Protein AF-A0A356AZZ6-F1 (afdb_monomer)

Structure (mmCIF, N/CA/C/O backbone):
data_AF-A0A356AZZ6-F1
#
_entry.id   AF-A0A356AZZ6-F1
#
loop_
_atom_site.group_PDB
_atom_site.id
_atom_site.type_symbol
_atom_site.label_atom_id
_atom_site.label_alt_id
_atom_site.label_comp_id
_atom_site.label_asym_id
_atom_site.label_entity_id
_atom_site.label_seq_id
_atom_site.pdbx_PDB_ins_code
_atom_site.Cartn_x
_atom_site.Cartn_y
_atom_site.Cartn_z
_atom_site.occupancy
_atom_site.B_iso_or_equiv
_atom_site.auth_seq_id
_atom_site.auth_comp_id
_atom_site.auth_asym_id
_atom_site.auth_atom_id
_atom_site.pdbx_PDB_model_num
ATOM 1 N N . MET A 1 1 ? -16.245 4.190 15.518 1.00 88.50 1 MET A N 1
ATOM 2 C CA . MET A 1 1 ? -14.790 4.452 15.553 1.00 88.50 1 MET A CA 1
ATOM 3 C C . MET A 1 1 ? -14.564 5.953 15.551 1.00 88.50 1 MET A C 1
ATOM 5 O O . MET A 1 1 ? -15.268 6.644 14.824 1.00 88.50 1 MET A O 1
ATOM 9 N N . HIS A 1 2 ? -13.632 6.447 16.362 1.00 91.50 2 HIS A N 1
ATOM 10 C CA . HIS A 1 2 ? -13.330 7.871 16.490 1.00 91.50 2 HIS A CA 1
ATOM 11 C C . HIS A 1 2 ? -11.814 8.106 16.531 1.00 91.50 2 HIS A C 1
ATOM 13 O O . HIS A 1 2 ? -11.120 7.517 17.360 1.00 91.50 2 HIS A O 1
ATOM 19 N N . ILE A 1 3 ? -11.307 8.961 15.640 1.00 92.25 3 ILE A N 1
ATOM 20 C CA . ILE A 1 3 ? -9.901 9.386 15.611 1.00 92.25 3 ILE A CA 1
ATOM 21 C C . ILE A 1 3 ? -9.736 10.540 16.599 1.00 92.25 3 ILE A C 1
ATOM 23 O O . ILE A 1 3 ? -10.414 11.557 16.467 1.00 92.25 3 ILE A O 1
ATOM 27 N N . LYS A 1 4 ? -8.845 10.371 17.579 1.00 92.62 4 LYS A N 1
ATOM 28 C CA . LYS A 1 4 ? -8.556 11.375 18.612 1.00 92.62 4 LYS A CA 1
ATOM 29 C C . LYS A 1 4 ? -7.422 12.295 18.178 1.00 92.62 4 LYS A C 1
ATOM 31 O O . LYS A 1 4 ? -7.545 13.509 18.276 1.00 92.62 4 LYS A O 1
ATOM 36 N N . GLU A 1 5 ? -6.328 11.711 17.697 1.00 92.56 5 GLU A N 1
ATOM 37 C CA . GLU A 1 5 ? -5.107 12.443 17.364 1.00 92.56 5 GLU A CA 1
ATOM 38 C C . GLU A 1 5 ? -4.418 11.819 16.151 1.00 92.56 5 GLU A C 1
ATOM 40 O O . GLU A 1 5 ? -4.522 10.611 15.909 1.00 92.56 5 GLU A O 1
ATOM 45 N N . LEU A 1 6 ? -3.687 12.650 15.409 1.00 91.88 6 LEU A N 1
ATOM 46 C CA . LEU A 1 6 ? -2.873 12.241 14.274 1.00 91.88 6 LEU A CA 1
ATOM 47 C C . LEU A 1 6 ? -1.540 12.985 14.308 1.00 91.88 6 LEU A C 1
ATOM 49 O O . LEU A 1 6 ? -1.510 14.209 14.429 1.00 91.88 6 LEU A O 1
ATOM 53 N N . TYR A 1 7 ? -0.446 12.243 14.160 1.00 91.62 7 TYR A N 1
ATOM 54 C CA . TYR A 1 7 ? 0.909 12.784 14.201 1.00 91.62 7 TYR A CA 1
ATOM 55 C C . TYR A 1 7 ? 1.777 12.211 13.084 1.00 91.62 7 TYR A C 1
ATOM 57 O O . TYR A 1 7 ? 1.663 11.032 12.753 1.00 91.62 7 TYR A O 1
ATOM 65 N N . PHE A 1 8 ? 2.690 13.030 12.561 1.00 91.44 8 PHE A N 1
ATOM 66 C CA . PHE A 1 8 ? 3.725 12.619 11.612 1.00 91.44 8 PHE A CA 1
ATOM 67 C C . PHE A 1 8 ? 5.103 12.704 12.266 1.00 91.44 8 PHE A C 1
ATOM 69 O O . PHE A 1 8 ? 5.403 13.673 12.966 1.00 91.44 8 PHE A O 1
ATOM 76 N N . PHE A 1 9 ? 5.953 11.711 12.013 1.00 89.69 9 PHE A N 1
ATOM 77 C CA . PHE A 1 9 ? 7.301 11.647 12.566 1.00 89.69 9 PHE A CA 1
ATOM 78 C C . PHE A 1 9 ? 8.305 11.160 11.524 1.00 89.69 9 PHE A C 1
ATOM 80 O O . PHE A 1 9 ? 8.114 10.130 10.879 1.00 89.69 9 PHE A O 1
ATOM 87 N N . SER A 1 10 ? 9.438 11.854 11.430 1.00 88.06 10 SER A N 1
ATOM 88 C CA . SER A 1 10 ? 10.586 11.407 10.633 1.00 88.06 10 SER A CA 1
ATOM 89 C C . SER A 1 10 ? 11.417 10.328 11.333 1.00 88.06 10 SER A C 1
ATOM 91 O O . SER A 1 10 ? 12.145 9.599 10.669 1.00 88.06 10 SER A O 1
ATOM 93 N N . LYS A 1 11 ? 11.309 10.204 12.665 1.00 88.94 11 LYS A N 1
ATOM 94 C CA . LYS A 1 11 ? 11.919 9.133 13.467 1.00 88.94 11 LYS A CA 1
ATOM 95 C C . LYS A 1 11 ? 10.980 8.709 14.585 1.00 88.94 11 LYS A C 1
ATOM 97 O O . LYS A 1 11 ? 10.342 9.559 15.203 1.00 88.94 11 LYS A O 1
ATOM 102 N N . MET A 1 12 ? 10.957 7.419 14.904 1.00 88.12 12 MET A N 1
ATOM 103 C CA . MET A 1 12 ? 10.158 6.885 16.007 1.00 88.12 12 MET A CA 1
ATOM 104 C C . MET A 1 12 ? 11.037 6.076 16.955 1.00 88.12 12 MET A C 1
ATOM 106 O O . MET A 1 12 ? 11.611 5.067 16.564 1.00 88.12 12 MET A O 1
ATOM 110 N N . LYS A 1 13 ? 11.182 6.548 18.202 1.00 86.38 13 LYS A N 1
ATOM 111 C CA . LYS A 1 13 ? 12.039 5.927 19.237 1.00 86.38 13 LYS A CA 1
ATOM 112 C C . LYS A 1 13 ? 13.468 5.609 18.735 1.00 86.38 13 LYS A C 1
ATOM 114 O O . LYS A 1 13 ? 14.058 4.602 19.103 1.00 86.38 13 LYS A O 1
ATOM 119 N N . GLY A 1 14 ? 14.022 6.483 17.889 1.00 84.06 14 GLY A N 1
ATOM 120 C CA . GLY A 1 14 ? 15.361 6.332 17.300 1.00 84.06 14 GLY A CA 1
ATOM 121 C C . GLY A 1 14 ? 15.414 5.531 15.995 1.00 84.06 14 GLY A C 1
ATOM 122 O O . GLY A 1 14 ? 16.455 5.531 15.347 1.00 84.06 14 GLY A O 1
ATOM 123 N N . LEU A 1 15 ? 14.308 4.910 15.576 1.00 84.50 15 LEU A N 1
ATOM 124 C CA . LEU A 1 15 ? 14.211 4.199 14.303 1.00 84.50 15 LEU A CA 1
ATOM 125 C C . LEU A 1 15 ? 13.915 5.169 13.162 1.00 84.50 15 LEU A C 1
ATOM 127 O O . LEU A 1 15 ? 13.022 6.017 13.262 1.00 84.50 15 LEU A O 1
ATOM 131 N N . GLU A 1 16 ? 14.644 5.003 12.066 1.00 87.38 16 GLU A N 1
ATOM 132 C CA . GLU A 1 16 ? 14.363 5.669 10.798 1.00 87.38 16 GLU A CA 1
ATOM 133 C C . GLU A 1 16 ? 13.395 4.808 9.976 1.00 87.38 16 GLU A C 1
ATOM 135 O O . GLU A 1 16 ? 13.469 3.576 10.030 1.00 87.38 16 GLU A O 1
ATOM 140 N N . PRO A 1 17 ? 12.431 5.416 9.271 1.00 85.06 17 PRO A N 1
ATOM 141 C CA . PRO A 1 17 ? 11.569 4.685 8.356 1.00 85.06 17 PRO A CA 1
ATOM 142 C C . PRO A 1 17 ? 12.386 4.207 7.141 1.00 85.06 17 PRO A C 1
ATOM 144 O O . PRO A 1 17 ? 13.342 4.872 6.739 1.00 85.06 17 PRO A O 1
ATOM 147 N N . PRO A 1 18 ? 12.035 3.066 6.528 1.00 77.50 18 PRO A N 1
ATOM 148 C CA . PRO A 1 18 ? 12.730 2.588 5.341 1.00 77.50 18 PRO A CA 1
ATOM 149 C C . PRO A 1 18 ? 12.432 3.471 4.121 1.00 77.50 18 PRO A C 1
ATOM 151 O O . PRO A 1 18 ? 11.271 3.787 3.840 1.00 77.50 18 PRO A O 1
ATOM 154 N N . GLY A 1 19 ? 13.479 3.793 3.357 1.00 73.31 19 GLY A N 1
ATOM 155 C CA . GLY A 1 19 ? 13.380 4.581 2.128 1.00 73.31 19 GLY A CA 1
ATOM 156 C C . GLY A 1 19 ? 12.835 5.989 2.372 1.00 73.31 19 GLY A C 1
ATOM 157 O O . GLY A 1 19 ? 13.043 6.586 3.422 1.00 73.31 19 GLY A O 1
ATOM 158 N N . GLU A 1 20 ? 12.097 6.514 1.398 1.00 77.88 20 GLU A N 1
ATOM 159 C CA . GLU A 1 20 ? 11.547 7.874 1.439 1.00 77.88 20 GLU A CA 1
ATOM 160 C C . GLU A 1 20 ? 10.154 7.936 2.082 1.00 77.88 20 GLU A C 1
ATOM 162 O O . GLU A 1 20 ? 9.209 8.505 1.532 1.00 77.88 20 GLU A O 1
ATOM 167 N N . LYS A 1 21 ? 10.019 7.299 3.247 1.00 86.25 21 LYS A N 1
ATOM 168 C CA . LYS A 1 21 ? 8.773 7.235 4.020 1.00 86.25 21 LYS A CA 1
ATOM 169 C C . LYS A 1 21 ? 8.873 8.044 5.311 1.00 86.25 21 LYS A C 1
ATOM 171 O O . LYS A 1 21 ? 9.948 8.462 5.725 1.00 86.25 21 LYS A O 1
ATOM 176 N N . GLN A 1 22 ? 7.738 8.236 5.969 1.00 91.88 22 GLN A N 1
ATOM 177 C CA . GLN A 1 22 ? 7.641 8.760 7.329 1.00 91.88 22 GLN A CA 1
ATOM 178 C C . GLN A 1 22 ? 6.639 7.942 8.147 1.00 91.88 22 GLN A C 1
ATOM 180 O O . GLN A 1 22 ? 5.759 7.279 7.592 1.00 91.88 22 GLN A O 1
ATOM 185 N N . TYR A 1 23 ? 6.770 7.987 9.470 1.00 95.00 23 TYR A N 1
ATOM 186 C CA . TYR A 1 23 ? 5.790 7.388 10.368 1.00 95.00 23 TYR A CA 1
ATOM 187 C C . TYR A 1 23 ? 4.585 8.313 10.504 1.00 95.00 23 TYR A C 1
ATOM 189 O O . TYR A 1 23 ? 4.736 9.520 10.690 1.00 95.00 23 TYR A O 1
ATOM 197 N N . MET A 1 24 ? 3.392 7.735 10.480 1.00 95.00 24 MET A N 1
ATOM 198 C CA . MET A 1 24 ? 2.151 8.418 10.810 1.00 95.00 24 MET A CA 1
ATOM 199 C C . MET A 1 24 ? 1.439 7.640 11.914 1.00 95.00 24 MET A C 1
ATOM 201 O O . MET A 1 24 ? 1.056 6.493 11.700 1.00 95.00 24 MET A O 1
ATOM 205 N N . ALA A 1 25 ? 1.269 8.240 13.090 1.00 95.81 25 ALA A N 1
ATOM 206 C CA . ALA A 1 25 ? 0.540 7.626 14.194 1.00 95.81 25 ALA A CA 1
ATOM 207 C C . ALA A 1 25 ? -0.889 8.162 14.262 1.00 95.81 25 ALA A C 1
ATOM 209 O O . ALA A 1 25 ? -1.111 9.370 14.173 1.00 95.81 25 ALA A O 1
ATOM 210 N N . VAL A 1 26 ? -1.843 7.258 14.463 1.00 96.25 26 VAL A N 1
ATOM 211 C CA . VAL A 1 26 ? -3.267 7.556 14.617 1.00 96.25 26 VAL A CA 1
ATOM 212 C C . VAL A 1 26 ? -3.725 6.999 15.949 1.00 96.25 26 VAL A C 1
ATOM 214 O O . VAL A 1 26 ? -3.812 5.782 16.117 1.00 96.25 26 VAL A O 1
ATOM 217 N N . THR A 1 27 ? -4.029 7.881 16.895 1.00 96.50 27 THR A N 1
ATOM 218 C CA . THR A 1 27 ? -4.650 7.492 18.163 1.00 96.50 27 THR A CA 1
ATOM 219 C C . THR A 1 27 ? -6.157 7.495 17.986 1.00 96.50 27 THR A C 1
ATOM 221 O O . THR A 1 27 ? -6.741 8.478 17.522 1.00 96.50 27 THR A O 1
ATOM 224 N N . MET A 1 28 ? -6.807 6.404 18.371 1.00 95.75 28 MET A N 1
ATOM 225 C CA . MET A 1 28 ? -8.232 6.225 18.149 1.00 95.75 28 MET A CA 1
ATOM 226 C C . MET A 1 28 ? -8.926 5.423 19.234 1.00 95.75 28 MET A C 1
ATOM 228 O O . MET A 1 28 ? -8.300 4.746 20.046 1.00 95.75 28 MET A O 1
ATOM 232 N N . GLU A 1 29 ? -10.249 5.525 19.224 1.00 96.44 29 GLU A N 1
ATOM 233 C CA . GLU A 1 29 ? -11.165 4.756 20.048 1.00 96.44 29 GLU A CA 1
ATOM 234 C C . GLU A 1 29 ? -12.117 3.956 19.154 1.00 96.44 29 GLU A C 1
ATOM 236 O O . GLU A 1 29 ? -12.748 4.491 18.231 1.00 96.44 29 GLU A O 1
ATOM 241 N N . ILE A 1 30 ? -12.229 2.663 19.439 1.00 94.94 30 ILE A N 1
ATOM 242 C CA . ILE A 1 30 ? -13.152 1.753 18.771 1.00 94.94 30 ILE A CA 1
ATOM 243 C C . ILE A 1 30 ? -14.131 1.224 19.812 1.00 94.94 30 ILE A C 1
ATOM 245 O O . ILE A 1 30 ? -13.729 0.765 20.875 1.00 94.94 30 ILE A O 1
ATOM 249 N N . GLU A 1 31 ? -15.418 1.303 19.491 1.00 94.12 31 GLU A N 1
ATOM 250 C CA . GLU A 1 31 ? -16.514 0.835 20.333 1.00 94.12 31 GLU A CA 1
ATOM 251 C C . GLU A 1 31 ? -17.198 -0.348 19.655 1.00 94.12 31 GLU A C 1
ATOM 253 O O . GLU A 1 31 ? -17.527 -0.276 18.465 1.00 94.12 31 GLU A O 1
ATOM 258 N N . ASN A 1 32 ? -17.429 -1.422 20.407 1.00 92.31 32 ASN A N 1
ATOM 259 C CA . ASN A 1 32 ? -18.210 -2.552 19.928 1.00 92.31 32 ASN A CA 1
ATOM 260 C C . ASN A 1 32 ? -19.706 -2.255 20.081 1.00 92.31 32 ASN A C 1
ATOM 262 O O . ASN A 1 32 ? -20.294 -2.451 21.145 1.00 92.31 32 ASN A O 1
ATOM 266 N N . ILE A 1 33 ? -20.320 -1.830 18.977 1.00 88.81 33 ILE A N 1
ATOM 267 C CA . ILE A 1 33 ? -21.755 -1.529 18.882 1.00 88.81 33 ILE A CA 1
ATOM 268 C C . ILE A 1 33 ? -22.586 -2.703 18.330 1.00 88.81 33 ILE A C 1
ATOM 270 O O . ILE A 1 33 ? -23.724 -2.511 17.900 1.00 88.81 33 ILE A O 1
ATOM 274 N N . THR A 1 34 ? -22.032 -3.921 18.284 1.00 84.19 34 THR A N 1
ATOM 275 C CA . THR A 1 34 ? -22.730 -5.071 17.689 1.00 84.19 34 THR A CA 1
ATOM 276 C C . THR A 1 34 ? -23.967 -5.463 18.505 1.00 84.19 34 THR A C 1
ATOM 278 O O . THR A 1 34 ? -23.937 -5.596 19.730 1.00 84.19 34 THR A O 1
ATOM 281 N N . SER A 1 35 ? -25.084 -5.709 17.816 1.00 81.06 35 SER A N 1
ATOM 282 C CA . SER A 1 35 ? -26.374 -6.017 18.456 1.00 81.06 35 SER A CA 1
ATOM 283 C C . SER A 1 35 ? -26.379 -7.343 19.223 1.00 81.06 35 SER A C 1
ATOM 285 O O . SER A 1 35 ? -27.148 -7.513 20.168 1.00 81.06 35 SER A O 1
ATOM 287 N N . LYS A 1 36 ? -25.500 -8.277 18.842 1.00 80.88 36 LYS A N 1
ATOM 288 C CA . LYS A 1 36 ? -25.397 -9.615 19.438 1.00 80.88 36 LYS A CA 1
ATOM 289 C C . LYS A 1 36 ? -24.728 -9.626 20.818 1.00 80.88 36 LYS A C 1
ATOM 291 O O . LYS A 1 36 ? -24.717 -10.681 21.443 1.00 80.88 36 LYS A O 1
ATOM 296 N N . LYS A 1 37 ? -24.199 -8.489 21.301 1.00 83.69 37 LYS A N 1
ATOM 297 C CA . LYS A 1 37 ? -23.470 -8.378 22.583 1.00 83.69 37 LYS A CA 1
ATOM 298 C C . LYS A 1 37 ? -22.376 -9.445 22.739 1.00 83.69 37 LYS A C 1
ATOM 300 O O . LYS A 1 37 ? -22.173 -9.983 23.824 1.00 83.69 37 LYS A O 1
ATOM 305 N N . ILE A 1 38 ? -21.688 -9.755 21.646 1.00 89.44 38 ILE A N 1
ATOM 306 C CA . ILE A 1 38 ? -20.536 -10.660 21.633 1.00 89.44 38 ILE A CA 1
ATOM 307 C C . ILE A 1 38 ? -19.252 -9.845 21.477 1.00 89.44 38 ILE A C 1
ATOM 309 O O . ILE A 1 38 ? -19.303 -8.753 20.900 1.00 89.44 38 ILE A O 1
ATOM 313 N N . PRO A 1 39 ? -18.105 -10.343 21.970 1.00 91.56 39 PRO A N 1
ATOM 314 C CA . PRO A 1 39 ? -16.819 -9.746 21.649 1.00 91.56 39 PRO A CA 1
ATOM 315 C C . PRO A 1 39 ? -16.628 -9.676 20.134 1.00 91.56 39 PRO A C 1
ATOM 317 O O . PRO A 1 39 ? -16.999 -10.599 19.406 1.00 91.56 39 PRO A O 1
ATOM 320 N N . TYR A 1 40 ? -16.069 -8.567 19.674 1.00 92.62 40 TYR A N 1
ATOM 321 C CA . TYR A 1 40 ? -15.757 -8.348 18.274 1.00 92.62 40 TYR A CA 1
ATOM 322 C C . TYR A 1 40 ? -14.247 -8.453 18.092 1.00 92.62 40 TYR A C 1
ATOM 324 O O . TYR A 1 40 ? -13.492 -7.756 18.769 1.00 92.62 40 TYR A O 1
ATOM 332 N N . LEU A 1 41 ? -13.825 -9.358 17.214 1.00 92.19 41 LEU A N 1
ATOM 333 C CA . LEU A 1 41 ? -12.423 -9.618 16.922 1.00 92.19 41 LEU A CA 1
ATOM 334 C C . LEU A 1 41 ? -12.092 -9.043 15.550 1.00 92.19 41 LEU A C 1
ATOM 336 O O . LEU A 1 41 ? -12.705 -9.431 14.557 1.00 92.19 41 LEU A O 1
ATOM 340 N N . ILE A 1 42 ? -11.105 -8.155 15.504 1.00 93.25 42 ILE A N 1
ATOM 341 C CA . ILE A 1 42 ? -10.455 -7.740 14.264 1.00 93.25 42 ILE A CA 1
ATOM 342 C C . ILE A 1 42 ? -9.236 -8.650 14.098 1.00 93.25 42 ILE A C 1
ATOM 344 O O . ILE A 1 42 ? -8.317 -8.533 14.907 1.00 93.25 42 ILE A O 1
ATOM 348 N N . PRO A 1 43 ? -9.206 -9.550 13.099 1.00 89.12 43 PRO A N 1
ATOM 349 C CA . PRO A 1 43 ? -8.178 -10.590 13.005 1.00 89.12 43 PRO A CA 1
ATOM 350 C C . PRO A 1 43 ? -6.752 -10.068 12.841 1.00 89.12 43 PRO A C 1
ATOM 352 O O . PRO A 1 43 ? -5.806 -10.722 13.268 1.00 89.12 43 PRO A O 1
ATOM 355 N N . SER A 1 44 ? -6.575 -8.922 12.179 1.00 92.12 44 SER A N 1
ATOM 356 C CA . SER A 1 44 ? -5.239 -8.386 11.933 1.00 92.12 44 SER A CA 1
ATOM 357 C C . SER A 1 44 ? -5.238 -6.893 11.623 1.00 92.12 44 SER A C 1
ATOM 359 O O . SER A 1 44 ? -5.961 -6.421 10.746 1.00 92.12 44 SER A O 1
ATOM 361 N N . IL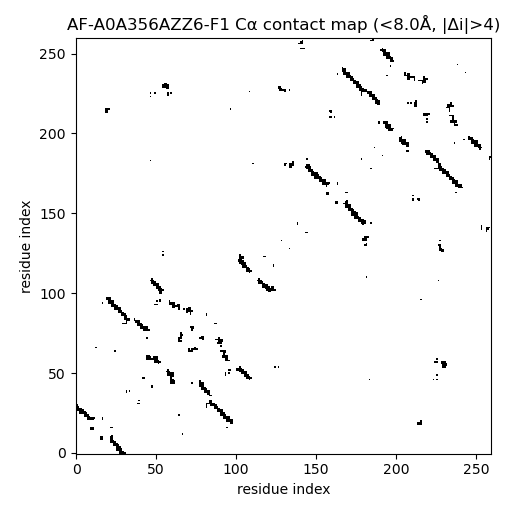E A 1 45 ? -4.365 -6.133 12.280 1.00 93.88 45 ILE A N 1
ATOM 362 C CA . ILE A 1 45 ? -4.239 -4.701 12.020 1.00 93.88 45 ILE A CA 1
ATOM 363 C C . ILE A 1 45 ? -3.746 -4.396 10.598 1.00 93.88 45 ILE A C 1
ATOM 365 O O . ILE A 1 45 ? -4.174 -3.410 10.002 1.00 93.88 45 ILE A O 1
ATOM 369 N N . HIS A 1 46 ? -2.902 -5.260 10.031 1.00 90.88 46 HIS A N 1
ATOM 370 C CA . HIS A 1 46 ? -2.279 -5.068 8.714 1.00 90.88 46 HIS A CA 1
ATOM 371 C C . HIS A 1 46 ? -3.274 -5.202 7.562 1.00 90.88 46 HIS A C 1
ATOM 373 O O . HIS A 1 46 ? -3.098 -4.601 6.507 1.00 90.88 46 HIS A O 1
ATOM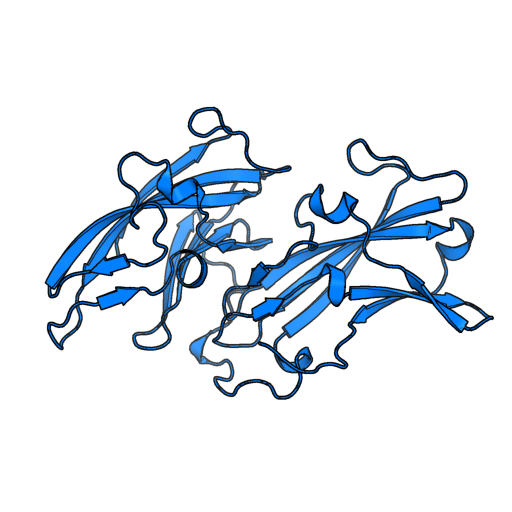 379 N N . ASN A 1 47 ? -4.317 -5.992 7.798 1.00 88.38 47 ASN A N 1
ATOM 380 C CA . ASN A 1 47 ? -5.283 -6.444 6.804 1.00 88.38 47 ASN A CA 1
ATOM 381 C C . ASN A 1 47 ? -6.603 -5.673 6.867 1.00 88.38 47 ASN A C 1
ATOM 383 O O . ASN A 1 47 ? -7.408 -5.726 5.941 1.00 88.38 47 ASN A O 1
ATOM 387 N N . HIS A 1 48 ? -6.838 -4.972 7.975 1.00 91.06 48 HIS A N 1
ATOM 388 C CA . HIS A 1 48 ? -8.105 -4.306 8.231 1.00 91.06 48 HIS A CA 1
ATOM 389 C C . HIS A 1 48 ? -7.980 -2.787 8.305 1.00 91.06 48 HIS A C 1
ATOM 391 O O . HIS A 1 48 ? -8.985 -2.123 8.084 1.00 91.06 48 HIS A O 1
ATOM 397 N N . PHE A 1 49 ? -6.795 -2.219 8.559 1.00 93.62 49 PHE A N 1
ATOM 398 C CA . PHE A 1 49 ? -6.616 -0.771 8.681 1.00 93.62 49 PHE A CA 1
ATOM 399 C C . PHE A 1 49 ? -5.644 -0.213 7.655 1.00 93.62 49 PHE A C 1
ATOM 401 O O . PHE A 1 49 ? -4.492 -0.642 7.579 1.00 93.62 49 PHE A O 1
ATOM 408 N N . TYR A 1 50 ? -6.093 0.813 6.934 1.00 92.94 50 TYR A N 1
ATOM 409 C CA . TYR A 1 50 ? -5.303 1.475 5.906 1.00 92.94 50 TYR A CA 1
ATOM 410 C C . TYR A 1 50 ? -5.416 2.988 5.981 1.00 92.94 50 TYR A C 1
ATOM 412 O O . TYR A 1 50 ? -6.463 3.553 6.294 1.00 92.94 50 TYR A O 1
ATOM 420 N N . MET A 1 51 ? -4.330 3.641 5.598 1.00 92.56 51 MET A N 1
ATOM 421 C CA . MET A 1 51 ? -4.269 5.065 5.335 1.00 92.56 51 MET A CA 1
ATOM 422 C C . MET A 1 51 ? -4.110 5.297 3.846 1.00 92.56 51 MET A C 1
ATOM 424 O O . MET A 1 51 ? -3.224 4.717 3.237 1.00 92.56 51 MET A O 1
ATOM 428 N N . THR A 1 52 ? -4.915 6.172 3.262 1.00 90.25 52 THR A N 1
ATOM 429 C CA . THR A 1 52 ? -4.681 6.671 1.905 1.00 90.25 52 THR A CA 1
ATOM 430 C C . THR A 1 52 ? -4.146 8.088 2.005 1.00 90.25 52 THR A C 1
ATOM 432 O O . THR A 1 52 ? -4.768 8.930 2.654 1.00 90.25 52 THR A O 1
ATOM 435 N N . ILE A 1 53 ? -2.997 8.352 1.379 1.00 89.12 53 ILE A N 1
ATOM 436 C CA . ILE A 1 53 ? -2.349 9.672 1.349 1.00 89.12 53 ILE A CA 1
ATOM 437 C C . ILE A 1 53 ? -2.285 10.153 -0.096 1.00 89.12 53 ILE A C 1
ATOM 439 O O . ILE A 1 53 ? -1.879 9.396 -0.973 1.00 89.12 53 ILE A O 1
ATOM 443 N N . ASN A 1 54 ? -2.712 11.396 -0.340 1.00 88.69 54 ASN A N 1
ATOM 444 C CA . ASN A 1 54 ? -2.613 12.091 -1.632 1.00 88.69 54 ASN A CA 1
ATOM 445 C C . ASN A 1 54 ? -3.172 11.320 -2.854 1.00 88.69 54 ASN A C 1
ATOM 447 O O . ASN A 1 54 ? -2.828 11.640 -3.986 1.00 88.69 54 ASN A O 1
ATOM 451 N N . ASN A 1 55 ? -4.040 10.320 -2.648 1.00 81.88 55 ASN A N 1
ATOM 452 C CA . ASN A 1 55 ? -4.498 9.367 -3.676 1.00 81.88 55 ASN A CA 1
ATOM 453 C C . ASN A 1 55 ? -3.373 8.573 -4.362 1.00 81.88 55 ASN A C 1
ATOM 455 O O . ASN A 1 55 ? -3.544 8.100 -5.483 1.00 81.88 55 ASN A O 1
ATOM 459 N N . GLU A 1 56 ? -2.229 8.415 -3.696 1.00 80.31 56 GLU A N 1
ATOM 460 C CA . GLU A 1 56 ? -1.064 7.718 -4.251 1.00 80.31 56 GLU A CA 1
ATOM 461 C C . GLU A 1 56 ? -1.003 6.238 -3.859 1.00 80.31 56 GLU A C 1
ATOM 463 O O . GLU A 1 56 ? -0.214 5.482 -4.421 1.00 80.31 56 GLU A O 1
ATOM 468 N N . GLY A 1 57 ? -1.838 5.800 -2.920 1.00 80.88 57 GLY A N 1
ATOM 469 C CA . GLY A 1 57 ? -1.944 4.400 -2.523 1.00 80.88 57 GLY A CA 1
ATOM 470 C C . GLY A 1 57 ? -2.508 4.215 -1.125 1.00 80.88 57 GLY A C 1
ATOM 471 O O . GLY A 1 57 ? -2.683 5.180 -0.376 1.00 80.88 57 GLY A O 1
ATOM 472 N N . SER A 1 58 ? -2.775 2.955 -0.785 1.00 86.62 58 SER A N 1
ATOM 473 C CA . SER A 1 58 ? -3.217 2.537 0.544 1.00 86.62 58 SER A CA 1
ATOM 474 C C . SER A 1 58 ? -2.058 1.926 1.335 1.00 86.62 58 SER A C 1
ATOM 476 O O . SER A 1 58 ? -1.433 0.954 0.921 1.00 86.62 58 SER A O 1
ATOM 478 N N . TYR A 1 59 ? -1.786 2.491 2.506 1.00 90.12 59 TYR A N 1
ATOM 479 C CA . TYR A 1 59 ? -0.721 2.092 3.419 1.00 90.12 59 TYR A CA 1
ATOM 480 C C . TYR A 1 59 ? -1.327 1.309 4.590 1.00 90.12 59 TYR A C 1
ATOM 482 O O . TYR A 1 59 ? -2.122 1.896 5.327 1.00 90.12 59 TYR A O 1
ATOM 490 N N . PRO A 1 60 ? -0.995 0.021 4.789 1.00 92.25 60 PRO A N 1
ATOM 491 C CA . PRO A 1 60 ? -1.501 -0.756 5.918 1.00 92.25 60 PRO A CA 1
ATOM 492 C C . PRO A 1 60 ? -0.900 -0.288 7.245 1.00 92.25 60 PRO A C 1
ATOM 494 O O . PRO A 1 60 ? 0.175 0.329 7.279 1.00 92.25 60 PRO A O 1
ATOM 497 N N . ALA A 1 61 ? -1.564 -0.619 8.354 1.00 94.69 61 ALA A N 1
AT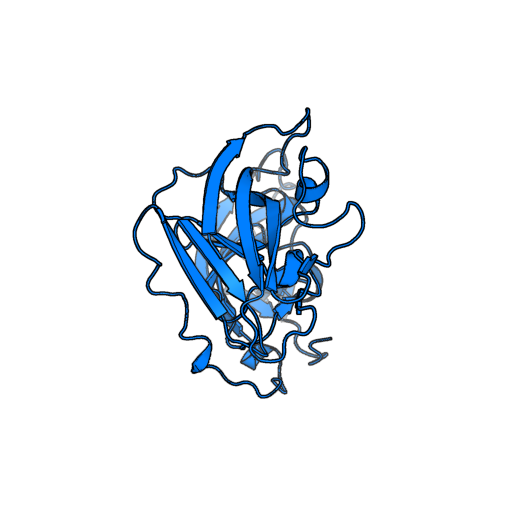OM 498 C CA . ALA A 1 61 ? -0.948 -0.497 9.671 1.00 94.69 61 ALA A CA 1
ATOM 499 C C . ALA A 1 61 ? 0.330 -1.352 9.731 1.00 94.69 61 ALA A C 1
ATOM 501 O O . ALA A 1 61 ? 0.383 -2.469 9.218 1.00 94.69 61 ALA A O 1
ATOM 502 N N . SER A 1 62 ? 1.374 -0.814 10.350 1.00 92.94 62 SER A N 1
ATOM 503 C CA . SER A 1 62 ? 2.707 -1.417 10.427 1.00 92.94 62 SER A CA 1
ATOM 504 C C . SER A 1 62 ? 3.000 -1.977 11.816 1.00 92.94 62 SER A C 1
ATOM 506 O O . SER A 1 62 ? 2.433 -1.510 12.807 1.00 92.94 62 SER A O 1
ATOM 508 N N . ASP A 1 63 ? 3.965 -2.892 11.905 1.00 92.62 63 ASP A N 1
ATOM 509 C CA . ASP A 1 63 ? 4.485 -3.448 13.170 1.00 92.62 63 ASP A CA 1
ATOM 510 C C . ASP A 1 63 ? 5.038 -2.370 14.108 1.00 92.62 63 ASP A C 1
ATOM 512 O O . ASP A 1 63 ? 5.071 -2.528 15.328 1.00 92.62 63 ASP A O 1
ATOM 516 N N . ALA A 1 64 ? 5.412 -1.219 13.543 1.00 93.44 64 ALA A N 1
ATOM 517 C CA . ALA A 1 64 ? 5.832 -0.042 14.286 1.00 93.44 64 ALA A CA 1
ATOM 518 C C . ALA A 1 64 ? 4.726 0.467 15.243 1.00 93.44 64 ALA A C 1
ATOM 520 O O . ALA A 1 64 ? 5.000 1.214 16.179 1.00 93.44 64 ALA A O 1
ATOM 521 N N . THR A 1 65 ? 3.482 0.011 15.069 1.00 95.56 65 THR A N 1
ATOM 522 C CA . THR A 1 65 ? 2.389 0.155 16.039 1.00 95.56 65 THR A CA 1
ATOM 523 C C . THR A 1 65 ? 2.807 -0.289 17.439 1.00 95.56 65 THR A C 1
ATOM 525 O O . THR A 1 65 ? 2.576 0.434 18.409 1.00 95.56 65 THR A O 1
ATOM 528 N N . TRP A 1 66 ? 3.470 -1.438 17.557 1.00 95.50 66 TRP A N 1
ATOM 529 C CA . TRP A 1 66 ? 3.754 -2.087 18.837 1.00 95.50 66 TRP A CA 1
ATOM 530 C C . TRP A 1 66 ? 4.818 -1.390 19.689 1.00 95.50 66 TRP A C 1
ATOM 532 O O . TRP A 1 66 ? 4.965 -1.730 20.859 1.00 95.50 66 TRP A O 1
ATOM 542 N N . ILE A 1 67 ? 5.540 -0.406 19.141 1.00 92.69 67 ILE A N 1
ATOM 543 C CA . ILE A 1 67 ? 6.517 0.385 19.910 1.00 92.69 67 ILE A CA 1
ATOM 544 C C . ILE A 1 67 ? 5.940 1.701 20.450 1.00 92.69 67 ILE A C 1
ATOM 546 O O . ILE A 1 67 ? 6.653 2.488 21.082 1.00 92.69 67 ILE A O 1
ATOM 550 N N . THR A 1 68 ? 4.659 1.967 20.188 1.00 93.62 68 THR A N 1
ATOM 551 C CA . THR A 1 68 ? 3.940 3.086 20.804 1.00 93.62 68 THR A CA 1
ATOM 552 C C . THR A 1 68 ? 3.670 2.807 22.283 1.00 93.62 68 THR A C 1
ATOM 554 O O . THR A 1 68 ? 3.738 1.672 22.744 1.00 93.62 68 THR A O 1
ATOM 557 N N . GLU A 1 69 ? 3.375 3.847 23.062 1.00 92.00 69 GLU A N 1
ATOM 558 C CA . GLU A 1 69 ? 3.128 3.687 24.505 1.00 92.00 69 GLU A CA 1
ATOM 559 C C . GLU A 1 69 ? 1.820 2.945 24.806 1.00 92.00 69 GLU A C 1
ATOM 561 O O . GLU A 1 69 ? 1.700 2.291 25.840 1.00 92.00 69 GLU A O 1
ATOM 566 N N . LYS A 1 70 ? 0.836 3.058 23.907 1.00 95.50 70 LYS A N 1
ATOM 567 C CA . LYS A 1 70 ? -0.481 2.421 24.007 1.00 95.50 70 LYS A CA 1
ATOM 568 C C . LYS A 1 70 ? -0.881 1.869 22.637 1.00 95.50 70 LYS A C 1
ATOM 570 O O . LYS A 1 70 ? -1.732 2.470 21.976 1.00 95.50 70 LYS A O 1
ATOM 575 N N . PRO A 1 71 ? -0.250 0.780 22.173 1.00 96.56 71 PRO A N 1
ATOM 576 C CA . PRO A 1 71 ? -0.591 0.200 20.885 1.00 96.56 71 PRO A CA 1
ATOM 577 C C . PRO A 1 71 ? -2.032 -0.313 20.920 1.00 96.56 71 PRO A C 1
ATOM 579 O O . PRO A 1 71 ? -2.512 -0.776 21.955 1.00 96.56 71 PRO A O 1
ATOM 582 N N . LEU A 1 72 ? -2.742 -0.189 19.800 1.00 96.69 72 LEU A N 1
ATOM 583 C CA . LEU A 1 72 ? -4.133 -0.639 19.715 1.00 96.69 72 LEU A CA 1
ATOM 584 C C . LEU A 1 72 ? -4.253 -2.174 19.737 1.00 96.69 72 LEU A C 1
ATOM 586 O O . LEU A 1 72 ? -5.241 -2.704 20.236 1.00 96.69 72 LEU A O 1
ATOM 590 N N . SER A 1 73 ? -3.235 -2.866 19.224 1.00 95.81 73 SER A N 1
ATOM 591 C CA . SER A 1 73 ? -3.044 -4.315 19.310 1.00 95.81 73 SER A CA 1
ATOM 592 C C . SER A 1 73 ? -1.884 -4.648 20.251 1.00 95.81 73 SER A C 1
ATOM 594 O O . SER A 1 73 ? -0.944 -3.863 20.410 1.00 95.81 73 SER A O 1
ATOM 596 N N . VAL A 1 74 ? -1.923 -5.823 20.875 1.00 92.56 74 VAL A N 1
ATOM 597 C CA . VAL A 1 74 ? -0.855 -6.275 21.781 1.00 92.56 74 VAL A CA 1
ATOM 598 C C . VAL A 1 74 ? 0.438 -6.522 20.985 1.00 92.56 74 VAL A C 1
ATOM 600 O O . VAL A 1 74 ? 0.363 -7.054 19.882 1.00 92.56 74 VAL A O 1
ATOM 603 N N . PRO A 1 75 ? 1.632 -6.159 21.493 1.00 93.50 75 PRO A N 1
ATOM 604 C CA . PRO A 1 75 ? 2.894 -6.468 20.82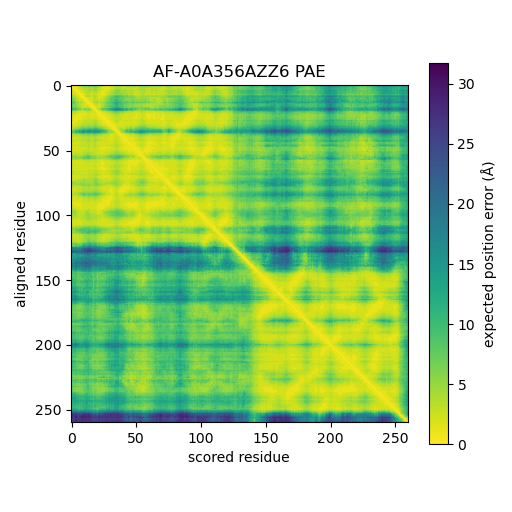3 1.00 93.50 75 PRO A CA 1
ATOM 605 C C . PRO A 1 75 ? 3.052 -7.948 20.461 1.00 93.50 75 PRO A C 1
ATOM 607 O O . PRO A 1 75 ? 2.945 -8.809 21.329 1.00 93.50 75 PRO A O 1
ATOM 610 N N . GLY A 1 76 ? 3.336 -8.222 19.185 1.00 89.56 76 GLY A N 1
ATOM 611 C CA . GLY A 1 76 ? 3.454 -9.577 18.638 1.00 89.56 76 GLY A CA 1
ATOM 612 C C . GLY A 1 76 ? 2.132 -10.191 18.170 1.00 89.56 76 GLY A C 1
ATOM 613 O O . GLY A 1 76 ? 2.162 -11.152 17.410 1.00 89.56 76 GLY A O 1
ATOM 614 N N . GLU A 1 77 ? 0.995 -9.606 18.546 1.00 92.00 77 GLU A N 1
ATOM 615 C CA . GLU A 1 77 ? -0.335 -10.046 18.133 1.00 92.00 77 GLU A CA 1
ATOM 616 C C . GLU A 1 77 ? -0.951 -9.002 17.202 1.00 92.00 77 GLU A C 1
ATOM 618 O O . GLU A 1 77 ? -1.039 -7.811 17.523 1.00 92.00 77 GLU A O 1
ATOM 623 N N . SER A 1 78 ? -1.367 -9.431 16.012 1.00 91.25 78 SER A N 1
ATOM 624 C CA . SER A 1 78 ? -1.972 -8.505 15.048 1.00 91.25 78 SER A CA 1
ATOM 625 C C . SER A 1 78 ? -3.466 -8.285 15.300 1.00 91.25 78 SER A C 1
ATOM 627 O O . SER A 1 78 ? -4.043 -7.360 14.736 1.00 91.25 78 SER A O 1
ATOM 629 N N . GLU A 1 79 ? -4.096 -9.093 16.150 1.00 94.81 79 GLU A N 1
ATOM 630 C CA . GLU A 1 79 ? -5.527 -9.006 16.423 1.00 94.81 79 GLU A CA 1
ATOM 631 C C . GLU A 1 79 ? -5.896 -7.901 17.425 1.00 94.81 79 GLU A C 1
ATOM 633 O O . GLU A 1 79 ? -5.108 -7.496 18.285 1.00 94.81 79 GLU A O 1
ATOM 638 N N . ILE A 1 80 ? -7.135 -7.413 17.326 1.00 95.31 80 ILE A N 1
ATOM 639 C CA . ILE A 1 80 ? -7.744 -6.520 18.316 1.00 95.31 80 ILE A CA 1
ATOM 640 C C . ILE A 1 80 ? -9.046 -7.150 18.788 1.00 95.31 80 ILE A C 1
ATOM 642 O O . ILE A 1 80 ? -9.996 -7.296 18.017 1.00 95.31 80 ILE A O 1
ATOM 646 N N . LEU A 1 81 ? -9.107 -7.461 20.079 1.00 94.50 81 LEU A N 1
ATOM 647 C CA . LEU A 1 81 ? -10.331 -7.885 20.741 1.00 94.50 81 LEU A CA 1
ATOM 648 C C . LEU A 1 81 ? -11.036 -6.675 21.357 1.00 94.50 81 LEU A C 1
ATOM 650 O O . LEU A 1 81 ? -10.481 -5.994 22.216 1.00 94.50 81 LEU A O 1
ATOM 654 N N . ILE A 1 82 ? -12.283 -6.441 20.956 1.00 95.00 82 ILE A N 1
ATOM 655 C CA . ILE A 1 82 ? -13.145 -5.404 21.523 1.00 95.00 82 ILE A CA 1
ATOM 656 C C . ILE A 1 82 ? -14.276 -6.095 22.293 1.00 95.00 82 ILE A C 1
ATOM 658 O O . ILE A 1 82 ? -15.183 -6.668 21.669 1.00 95.00 82 ILE A O 1
ATOM 662 N N . PRO A 1 83 ? -14.249 -6.078 23.639 1.00 94.75 83 PRO A N 1
ATOM 663 C CA . PRO A 1 83 ? -15.285 -6.719 24.440 1.00 94.75 83 PRO A CA 1
ATOM 664 C C . PRO A 1 83 ? -16.686 -6.170 24.134 1.00 94.75 83 PRO A C 1
ATOM 666 O O . PRO A 1 83 ? -16.855 -5.080 23.585 1.00 94.75 83 PRO A O 1
ATOM 669 N N . ALA A 1 84 ? -17.714 -6.956 24.449 1.00 93.94 84 ALA A N 1
ATOM 670 C CA . ALA A 1 84 ? -19.098 -6.620 24.126 1.00 93.94 84 ALA A CA 1
ATOM 671 C C . ALA A 1 84 ? -19.551 -5.317 24.806 1.00 93.94 84 ALA A C 1
ATOM 673 O O . ALA A 1 84 ? -19.580 -5.239 26.031 1.00 93.94 84 ALA A O 1
ATOM 674 N N . GLY A 1 85 ? -19.953 -4.317 24.014 1.00 90.06 85 GLY A N 1
ATOM 675 C CA . GLY A 1 85 ? -20.392 -3.015 24.527 1.00 90.06 85 GLY A CA 1
ATOM 676 C C . GLY A 1 85 ? -19.276 -2.164 25.142 1.00 90.06 85 GLY A C 1
ATOM 677 O O . GLY A 1 85 ? -19.570 -1.133 25.743 1.00 90.06 85 GLY A O 1
ATOM 678 N N . GLU A 1 86 ? -18.016 -2.582 25.012 1.00 94.38 86 GLU A N 1
ATOM 679 C CA . GLU A 1 86 ? -16.869 -1.843 25.526 1.00 94.38 86 GLU A CA 1
ATOM 680 C C . GLU A 1 86 ? -16.142 -1.060 24.430 1.00 94.38 86 GLU A C 1
ATOM 682 O O . GLU A 1 86 ? -16.403 -1.182 23.225 1.00 94.38 86 GLU A O 1
ATOM 687 N N . LYS A 1 87 ? -15.209 -0.229 24.895 1.00 95.31 87 LYS A N 1
ATOM 688 C CA . LYS A 1 87 ? -14.355 0.626 24.085 1.00 95.31 87 LYS A CA 1
ATOM 689 C C . LYS A 1 87 ? -12.901 0.247 24.290 1.00 95.31 87 LYS A C 1
ATOM 691 O O . LYS A 1 87 ? -12.446 0.122 25.423 1.00 95.31 87 LYS A O 1
ATOM 696 N N . VAL A 1 88 ? -12.157 0.173 23.197 1.00 96.25 88 VAL A N 1
ATOM 697 C CA . VAL A 1 88 ? -10.698 0.057 23.211 1.00 96.25 88 VAL A CA 1
ATOM 698 C C . VAL A 1 88 ? -10.115 1.349 22.653 1.00 96.25 88 VAL A C 1
ATOM 700 O O . VAL A 1 88 ? -10.599 1.879 21.655 1.00 96.25 88 VAL A O 1
ATOM 703 N N . THR A 1 89 ? -9.094 1.887 23.318 1.00 97.25 89 THR A N 1
ATOM 704 C CA . THR A 1 89 ? -8.338 3.057 22.854 1.00 97.25 89 THR A CA 1
ATOM 705 C C . THR A 1 89 ? -6.878 2.676 22.695 1.00 97.25 89 THR A C 1
ATOM 707 O O . THR A 1 89 ? -6.305 2.049 23.583 1.00 97.25 89 THR A O 1
ATOM 710 N N . GLY A 1 90 ? -6.267 3.123 21.607 1.00 97.00 90 GLY A N 1
ATOM 711 C CA . GLY A 1 90 ? -4.854 2.905 21.343 1.00 97.00 90 GLY A CA 1
ATOM 712 C C . GLY A 1 90 ? -4.411 3.575 20.053 1.00 97.00 90 GLY A C 1
ATOM 713 O O . GLY A 1 90 ? -5.181 4.285 19.402 1.00 97.00 90 GLY A O 1
ATOM 714 N N . THR A 1 91 ? -3.156 3.351 19.702 1.00 97.44 91 THR A N 1
ATOM 715 C CA . THR A 1 91 ? -2.501 3.958 18.549 1.00 97.44 91 THR A CA 1
ATOM 716 C C . THR A 1 91 ? -2.182 2.896 17.503 1.00 97.44 91 THR A C 1
ATOM 718 O O . THR A 1 91 ? -1.721 1.812 17.850 1.00 97.44 91 THR A O 1
ATOM 721 N N . LEU A 1 92 ? -2.411 3.219 16.230 1.00 97.50 92 LEU A N 1
ATOM 722 C CA . LEU A 1 92 ? -1.887 2.498 15.066 1.00 97.50 92 LEU A CA 1
ATOM 723 C C . LEU A 1 92 ? -0.820 3.357 14.385 1.00 97.50 92 LEU A C 1
ATOM 725 O O . LEU A 1 92 ? -0.960 4.580 14.337 1.00 97.50 92 LEU A O 1
ATOM 729 N N . VAL A 1 93 ? 0.226 2.738 13.838 1.00 96.81 93 VAL A N 1
ATOM 730 C CA . VAL A 1 93 ? 1.276 3.442 13.086 1.00 96.81 93 VAL A CA 1
ATOM 731 C C . VAL A 1 93 ? 1.337 2.948 11.649 1.00 96.81 93 VAL A C 1
ATOM 733 O O . VAL A 1 93 ? 1.385 1.747 11.400 1.00 96.81 93 VAL A O 1
ATOM 736 N N . PHE A 1 94 ? 1.420 3.882 10.709 1.00 94.62 94 PHE A N 1
ATOM 737 C CA . PHE A 1 94 ? 1.511 3.653 9.271 1.00 94.62 94 PHE A CA 1
ATOM 738 C C . PHE A 1 94 ? 2.843 4.186 8.731 1.00 94.62 94 PHE A C 1
ATOM 740 O O . PHE A 1 94 ? 3.360 5.192 9.220 1.00 94.62 94 PHE A O 1
ATOM 747 N N . LEU A 1 95 ? 3.385 3.533 7.702 1.00 91.75 95 LEU A N 1
ATOM 748 C CA . LEU A 1 95 ? 4.564 3.993 6.960 1.00 91.75 95 LEU A CA 1
ATOM 749 C C . LEU A 1 95 ? 4.115 4.624 5.640 1.00 91.75 95 LEU A C 1
ATOM 751 O O . LEU A 1 95 ? 3.882 3.910 4.664 1.00 91.75 95 LEU A O 1
ATOM 755 N N . VAL A 1 96 ? 3.995 5.948 5.615 1.00 90.75 96 VAL A N 1
ATOM 756 C CA . VAL A 1 96 ? 3.396 6.713 4.506 1.00 90.75 96 VAL A CA 1
ATOM 757 C C . VAL A 1 96 ? 4.437 7.525 3.728 1.00 90.75 96 VAL A C 1
ATOM 759 O O . VAL A 1 96 ? 5.577 7.649 4.176 1.00 90.75 96 VAL A O 1
ATOM 762 N N . SER A 1 97 ? 4.065 8.084 2.569 1.00 86.81 97 SER A N 1
ATOM 763 C CA . SER A 1 97 ? 4.950 8.990 1.817 1.00 86.81 97 SER A CA 1
ATOM 764 C C . SER A 1 97 ? 5.348 10.221 2.647 1.00 86.81 97 SER A C 1
ATOM 766 O O . SER A 1 97 ? 4.557 10.736 3.445 1.00 86.81 97 SER A O 1
ATOM 768 N N . LYS A 1 98 ? 6.581 10.702 2.448 1.00 87.62 98 LYS A N 1
ATOM 769 C CA . LYS A 1 98 ? 7.078 11.972 3.003 1.00 87.62 98 LYS A CA 1
ATOM 770 C C . LYS A 1 98 ? 6.599 13.211 2.233 1.00 87.62 98 LYS A C 1
ATOM 772 O O . LYS A 1 98 ? 6.906 14.331 2.641 1.00 87.62 98 LYS A O 1
ATOM 777 N N . ASP A 1 99 ? 5.910 13.013 1.111 1.00 86.81 99 ASP A N 1
ATOM 778 C CA . ASP A 1 99 ? 5.442 14.106 0.264 1.00 86.81 99 ASP A CA 1
ATOM 779 C C . ASP A 1 99 ? 4.468 15.026 1.020 1.00 86.81 99 ASP A C 1
ATOM 781 O O . ASP A 1 99 ? 3.754 14.568 1.922 1.00 86.81 99 ASP A O 1
ATOM 785 N N . PRO A 1 100 ? 4.417 16.330 0.681 1.00 88.06 100 PRO A N 1
ATOM 786 C CA . PRO A 1 100 ? 3.514 17.270 1.330 1.00 88.06 100 PRO A CA 1
ATOM 787 C C . PRO A 1 100 ? 2.069 16.767 1.340 1.00 88.06 100 PRO A C 1
ATOM 789 O O . PRO A 1 100 ? 1.513 16.384 0.307 1.00 88.06 100 PRO A O 1
ATOM 792 N N . LEU A 1 101 ? 1.454 16.777 2.522 1.00 88.88 101 LEU A N 1
ATOM 793 C CA . LEU A 1 101 ? 0.104 16.266 2.698 1.00 88.88 101 LEU A CA 1
ATOM 794 C C . LEU A 1 101 ? -0.927 17.226 2.094 1.00 88.88 101 LEU A C 1
ATOM 796 O O . LEU A 1 101 ? -1.081 18.356 2.552 1.00 88.88 101 LEU A O 1
ATOM 800 N N . THR A 1 102 ? -1.680 16.741 1.114 1.00 89.31 102 THR A N 1
ATOM 801 C CA . THR A 1 102 ? -2.837 17.436 0.525 1.00 89.31 102 THR A CA 1
ATOM 802 C C . THR A 1 102 ? -4.151 16.734 0.856 1.00 89.31 102 THR A C 1
ATOM 804 O O . THR A 1 102 ? -5.187 17.388 0.982 1.00 89.31 102 THR A O 1
ATOM 807 N N . GLN A 1 103 ? -4.106 15.412 1.048 1.00 90.25 103 GLN A N 1
ATOM 808 C CA . GLN A 1 103 ? -5.266 14.586 1.345 1.00 90.25 103 GLN A CA 1
ATOM 809 C C . GLN A 1 103 ? -4.879 13.386 2.218 1.00 90.25 103 GLN A C 1
ATOM 811 O O . GLN A 1 103 ? -3.871 12.732 1.952 1.00 90.25 103 GLN A O 1
ATOM 816 N N . ALA A 1 104 ? -5.706 13.059 3.210 1.00 90.50 104 ALA A N 1
ATOM 817 C CA . ALA A 1 104 ? -5.604 11.833 3.998 1.00 90.50 104 ALA A CA 1
ATOM 818 C C . ALA A 1 104 ? -6.988 11.257 4.293 1.00 90.50 104 ALA A C 1
ATOM 820 O O . ALA A 1 104 ? -7.887 11.984 4.725 1.00 90.50 104 ALA A O 1
ATOM 821 N N . SER A 1 105 ? -7.135 9.944 4.152 1.00 91.69 105 SER A N 1
ATOM 822 C CA . SER A 1 105 ? -8.316 9.213 4.608 1.00 91.69 105 SER A CA 1
ATOM 823 C C . SER A 1 105 ? -7.936 7.911 5.295 1.00 91.69 105 SER A C 1
ATOM 825 O O . SER A 1 105 ? -6.981 7.238 4.912 1.00 91.69 105 SER A O 1
ATOM 827 N N . PHE A 1 106 ? -8.697 7.577 6.328 1.00 92.69 106 PHE A N 1
ATOM 828 C CA . PHE A 1 106 ? -8.575 6.339 7.073 1.00 92.69 106 PHE A CA 1
ATOM 829 C C . PHE A 1 106 ? -9.623 5.345 6.590 1.00 92.69 106 PHE A C 1
ATOM 831 O O . PHE A 1 106 ? -10.792 5.698 6.417 1.00 92.69 106 PHE A O 1
ATOM 838 N N . HIS A 1 107 ? -9.210 4.097 6.422 1.00 91.06 107 HIS A N 1
ATOM 839 C CA . HIS A 1 107 ? -10.054 3.013 5.955 1.00 91.06 107 HIS A CA 1
ATOM 840 C C . HIS A 1 107 ? -9.991 1.853 6.937 1.00 91.06 107 HIS A C 1
ATOM 842 O O . HIS A 1 107 ? -8.907 1.416 7.326 1.00 91.06 107 HIS A O 1
ATOM 848 N N . PHE A 1 108 ? -11.163 1.346 7.301 1.00 91.00 108 PHE A N 1
ATOM 849 C CA . PHE A 1 108 ? -11.312 0.072 7.980 1.00 91.00 108 PHE A CA 1
ATOM 850 C C . PHE A 1 108 ? -12.136 -0.862 7.103 1.00 91.00 108 PHE A C 1
ATOM 852 O O . PHE A 1 108 ? -13.252 -0.510 6.719 1.00 91.00 108 PHE A O 1
ATOM 859 N N . TYR A 1 109 ? -11.607 -2.039 6.790 1.00 86.25 109 TYR A N 1
ATOM 860 C CA . TYR A 1 109 ? -12.315 -3.020 5.979 1.00 86.25 109 TYR A CA 1
ATOM 861 C C . TYR A 1 109 ? -12.811 -4.174 6.846 1.00 86.25 109 TYR A C 1
ATOM 863 O O . TYR A 1 109 ? -12.011 -4.812 7.510 1.00 86.25 109 TYR A O 1
ATOM 871 N N . ASP A 1 110 ? -14.106 -4.485 6.807 1.00 81.88 110 ASP A N 1
ATOM 872 C CA . ASP A 1 110 ? -14.662 -5.709 7.384 1.00 81.88 110 ASP A CA 1
ATOM 873 C C . ASP A 1 110 ? -15.694 -6.315 6.426 1.00 81.88 110 ASP A C 1
ATOM 875 O O . ASP A 1 110 ? -16.592 -5.626 5.945 1.00 81.88 110 ASP A O 1
ATOM 879 N N . LEU A 1 111 ? -15.550 -7.611 6.152 1.00 70.81 111 LEU A N 1
ATOM 880 C CA . LEU A 1 111 ? -16.439 -8.374 5.278 1.00 70.81 111 LEU A CA 1
ATOM 881 C C . LEU A 1 111 ? -17.793 -8.689 5.935 1.00 70.81 111 LEU A C 1
ATOM 883 O O . LEU A 1 111 ? -18.756 -8.986 5.234 1.00 70.81 111 LEU A O 1
ATOM 887 N N . VAL A 1 112 ? -17.880 -8.657 7.269 1.00 76.31 112 VAL A N 1
ATOM 888 C CA . VAL A 1 112 ? -19.079 -9.057 8.022 1.00 76.31 112 VAL A CA 1
ATOM 889 C C . VAL A 1 112 ? -19.995 -7.869 8.301 1.00 76.31 112 VAL A C 1
ATOM 891 O O . VAL A 1 112 ? -21.203 -7.970 8.089 1.00 76.31 112 VAL A O 1
ATOM 894 N N . TYR A 1 113 ? -19.444 -6.755 8.790 1.00 77.50 113 TYR A N 1
ATOM 895 C CA . TYR A 1 113 ? -20.230 -5.584 9.206 1.00 77.50 113 TYR A CA 1
ATOM 896 C C . TYR A 1 113 ? -20.018 -4.345 8.324 1.00 77.50 113 TYR A C 1
ATOM 898 O O . TYR A 1 113 ? -20.576 -3.285 8.613 1.00 77.50 113 TYR A O 1
ATOM 906 N N . GLY A 1 114 ? -19.278 -4.492 7.223 1.00 75.00 114 GLY A N 1
ATOM 907 C CA . GLY A 1 114 ? -19.047 -3.447 6.233 1.00 75.00 114 GLY A CA 1
ATOM 908 C C . GLY A 1 114 ? -17.819 -2.585 6.517 1.00 75.00 114 GLY A C 1
ATOM 909 O O . GLY A 1 114 ? -17.165 -2.672 7.555 1.00 75.00 114 GLY A O 1
ATOM 910 N N . HIS A 1 115 ? -17.496 -1.732 5.551 1.00 82.62 115 HIS A N 1
ATOM 911 C CA . HIS A 1 115 ? -16.278 -0.930 5.563 1.00 82.62 115 HIS A CA 1
ATOM 912 C C . HIS A 1 115 ? -16.543 0.484 6.091 1.00 82.62 115 HIS A C 1
ATOM 914 O O . HIS A 1 115 ? -17.585 1.085 5.824 1.00 82.62 115 HIS A O 1
ATOM 920 N N . ILE A 1 116 ? -15.571 1.048 6.804 1.00 87.38 116 ILE A N 1
ATOM 921 C CA . ILE A 1 116 ? -15.580 2.441 7.251 1.00 87.38 116 ILE A CA 1
ATOM 922 C C . ILE A 1 116 ? -14.558 3.217 6.423 1.00 87.38 116 ILE A C 1
ATOM 924 O O . ILE A 1 116 ? -13.416 2.788 6.268 1.00 87.38 116 ILE A O 1
ATOM 928 N N . GLN A 1 117 ? -14.956 4.390 5.940 1.00 87.12 117 GLN A N 1
ATOM 929 C CA . GLN A 1 117 ? -14.062 5.338 5.284 1.00 87.12 117 GLN A CA 1
ATOM 930 C C . GLN A 1 117 ? -14.235 6.708 5.941 1.00 87.12 117 GLN A C 1
ATOM 932 O O . GLN A 1 117 ? -15.345 7.236 5.997 1.00 87.12 117 GLN A O 1
ATOM 937 N N . LEU A 1 118 ? -13.151 7.271 6.468 1.00 89.31 118 LEU A N 1
ATOM 938 C CA . LEU A 1 118 ? -13.158 8.547 7.180 1.00 89.31 118 LEU A CA 1
ATOM 939 C C . LEU A 1 118 ? -12.182 9.516 6.504 1.00 89.31 118 LEU A C 1
ATOM 941 O O . LEU A 1 118 ? -10.984 9.223 6.470 1.00 89.31 118 LEU A O 1
ATOM 945 N N . PRO A 1 119 ? -12.634 10.675 5.991 1.00 90.06 119 PRO A N 1
ATOM 946 C CA . PRO A 1 119 ? -11.710 11.731 5.601 1.00 90.06 119 PRO A CA 1
ATOM 947 C C . PRO A 1 119 ? -11.048 12.300 6.857 1.00 90.06 119 PRO A C 1
ATOM 949 O O . PRO A 1 119 ? -11.724 12.581 7.846 1.00 90.06 119 PRO A O 1
ATOM 952 N N . ILE A 1 120 ? -9.731 12.490 6.810 1.00 89.75 120 ILE A N 1
ATOM 953 C CA . ILE A 1 120 ? -8.978 13.150 7.882 1.00 89.75 120 ILE A CA 1
ATOM 954 C C . ILE A 1 120 ? -8.509 14.533 7.428 1.00 89.75 120 ILE A C 1
ATOM 956 O O . ILE A 1 120 ? -8.686 15.513 8.147 1.00 89.75 120 ILE A O 1
ATOM 960 N N . VAL A 1 121 ? -7.949 14.622 6.219 1.00 88.75 121 VAL A N 1
ATOM 961 C CA . VAL A 1 121 ? -7.536 15.881 5.584 1.00 88.75 121 VAL A CA 1
ATOM 962 C C . VAL A 1 121 ? -8.061 15.903 4.155 1.00 88.75 121 VAL A C 1
ATOM 964 O O . VAL A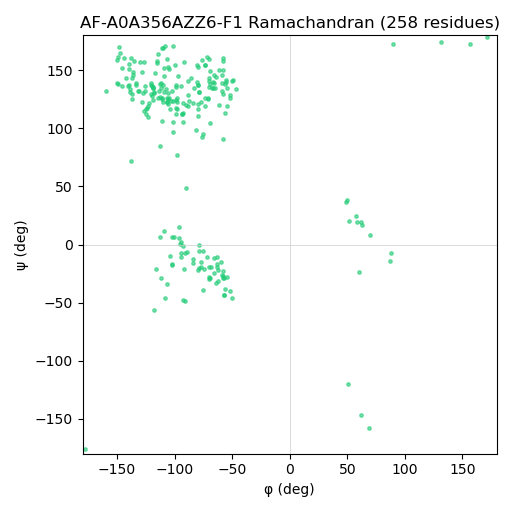 1 121 ? -7.876 14.941 3.411 1.00 88.75 121 VAL A O 1
ATOM 967 N N . GLY A 1 122 ? -8.688 17.010 3.758 1.00 85.88 122 GLY A N 1
ATOM 968 C CA . GLY A 1 122 ? -9.279 17.141 2.427 1.00 85.88 122 GLY A CA 1
ATOM 969 C C . GLY A 1 122 ? -10.510 16.249 2.230 1.00 85.88 122 GLY A C 1
ATOM 970 O O . GLY A 1 122 ? -11.192 15.875 3.184 1.00 85.88 122 GLY A O 1
ATOM 971 N N . LYS A 1 123 ? -10.828 15.948 0.968 1.00 81.69 123 LYS A N 1
ATOM 972 C CA . LYS A 1 123 ? -11.914 15.026 0.598 1.00 81.69 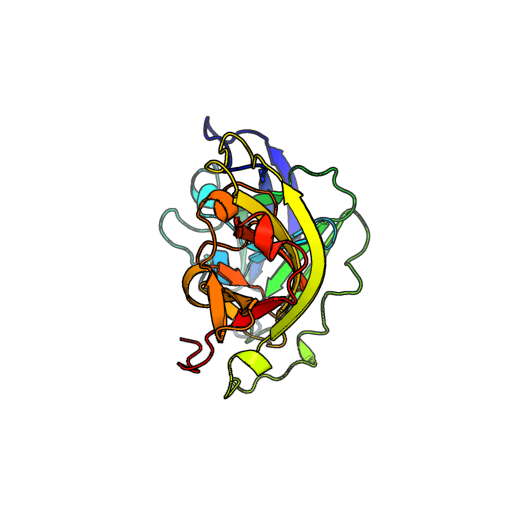123 LYS A CA 1
ATOM 973 C C . LYS A 1 123 ? -11.364 13.617 0.448 1.00 81.69 123 LYS A C 1
ATOM 975 O O . LYS A 1 123 ? -10.189 13.457 0.174 1.00 81.69 123 LYS A O 1
ATOM 980 N N . ILE A 1 124 ? -12.206 12.600 0.576 1.00 76.31 124 ILE A N 1
ATOM 981 C CA . ILE A 1 124 ? -11.831 11.261 0.116 1.00 76.31 124 ILE A CA 1
ATOM 982 C C . ILE A 1 124 ? -11.669 11.314 -1.412 1.00 76.31 124 ILE A C 1
ATOM 984 O O . ILE A 1 124 ? -12.488 11.933 -2.092 1.00 76.31 124 ILE A O 1
ATOM 988 N N . GLY A 1 125 ? -10.599 10.718 -1.936 1.00 66.75 125 GLY A N 1
ATOM 989 C CA . GLY A 1 125 ? -10.310 10.722 -3.366 1.00 66.75 125 GLY A CA 1
ATOM 990 C C . GLY A 1 125 ? -11.346 9.949 -4.168 1.00 66.75 125 GLY A C 1
ATOM 991 O O . GLY A 1 125 ? -11.841 8.917 -3.722 1.00 66.75 125 GLY A O 1
ATOM 992 N N . GLU A 1 126 ? -11.618 10.421 -5.383 1.00 58.06 126 GLU A N 1
ATOM 993 C CA . GLU A 1 126 ? -12.645 9.878 -6.290 1.00 58.06 126 GLU A CA 1
ATOM 994 C C . GLU A 1 126 ? -12.381 8.429 -6.746 1.00 58.06 126 GLU A C 1
ATOM 996 O O . GLU A 1 126 ? -13.251 7.799 -7.339 1.00 58.06 126 GLU A O 1
ATOM 1001 N N . HIS A 1 127 ? -11.189 7.886 -6.479 1.00 55.25 127 HIS A N 1
ATOM 1002 C CA . HIS A 1 127 ? -10.759 6.556 -6.925 1.00 55.25 127 HIS A CA 1
ATOM 1003 C C . HIS A 1 127 ? -10.857 5.455 -5.870 1.00 55.25 127 HIS A C 1
ATOM 1005 O O . HIS A 1 127 ? -10.422 4.335 -6.132 1.00 55.25 127 HIS A O 1
ATOM 1011 N N . LEU A 1 128 ? -11.424 5.734 -4.698 1.00 56.50 128 LEU A N 1
ATOM 1012 C CA . LEU A 1 128 ? -11.831 4.658 -3.802 1.00 56.50 128 LEU A CA 1
ATOM 1013 C C . LEU A 1 128 ? -13.101 4.052 -4.387 1.00 56.50 128 LEU A C 1
ATOM 1015 O O . LEU A 1 128 ? -14.197 4.586 -4.228 1.00 56.50 128 LEU A O 1
ATOM 1019 N N . LEU A 1 129 ? -12.891 2.985 -5.160 1.00 53.94 129 LEU A N 1
ATOM 1020 C CA . LEU A 1 129 ? -13.935 2.216 -5.817 1.00 53.94 129 LEU A CA 1
ATOM 1021 C C . LEU A 1 129 ? -15.014 1.873 -4.784 1.00 53.94 129 LEU A C 1
ATOM 1023 O O . LEU A 1 129 ? -14.711 1.597 -3.620 1.00 53.94 129 LEU A O 1
ATOM 1027 N N . GLU A 1 130 ? -16.278 1.914 -5.200 1.00 61.44 130 GLU A N 1
ATOM 1028 C CA . GLU A 1 130 ? -17.396 1.440 -4.392 1.00 61.44 130 GLU A CA 1
ATOM 1029 C C . GLU A 1 130 ? -17.152 -0.037 -4.056 1.00 61.44 130 GLU A C 1
ATOM 1031 O O . GLU A 1 130 ? -17.523 -0.920 -4.819 1.00 61.44 130 GLU A O 1
ATOM 1036 N N . VAL A 1 131 ? -16.493 -0.321 -2.926 1.00 63.22 131 VAL A N 1
ATOM 1037 C CA . VAL A 1 131 ? -16.094 -1.688 -2.549 1.00 63.22 131 VAL A CA 1
ATOM 1038 C C . VAL A 1 131 ? -17.309 -2.610 -2.633 1.00 63.22 131 VAL A C 1
ATOM 1040 O O . VAL A 1 131 ? -17.226 -3.685 -3.205 1.00 63.22 131 VAL A O 1
ATOM 1043 N N . ASN A 1 132 ? -18.470 -2.115 -2.195 1.00 63.94 132 ASN A N 1
ATOM 1044 C CA . ASN A 1 132 ? -19.745 -2.828 -2.206 1.00 63.94 132 ASN A CA 1
ATOM 1045 C C . ASN A 1 132 ? -20.256 -3.226 -3.606 1.00 63.94 132 ASN A C 1
ATOM 1047 O O . ASN A 1 132 ? -21.092 -4.122 -3.689 1.00 63.94 132 ASN A O 1
ATOM 1051 N N . SER A 1 133 ? -19.813 -2.571 -4.687 1.00 66.31 133 SER A N 1
ATOM 1052 C CA . SER A 1 133 ? -20.202 -2.908 -6.066 1.00 66.31 133 SER A CA 1
ATOM 1053 C C . SER A 1 133 ? -19.212 -3.842 -6.771 1.00 66.31 133 SER A C 1
ATOM 1055 O O . SER A 1 133 ? -19.515 -4.349 -7.851 1.00 66.31 133 SER A O 1
ATOM 1057 N N . LEU A 1 134 ? -18.056 -4.124 -6.157 1.00 68.38 134 LEU A N 1
ATOM 1058 C CA . LEU A 1 134 ? -17.078 -5.083 -6.676 1.00 68.38 134 LEU A CA 1
ATOM 1059 C C . LEU A 1 134 ? -17.523 -6.529 -6.427 1.00 68.38 134 LEU A C 1
ATOM 1061 O O . LEU A 1 134 ? -18.334 -6.805 -5.547 1.00 68.38 134 LEU A O 1
ATOM 1065 N N . THR A 1 135 ? -16.993 -7.478 -7.197 1.00 62.28 135 THR A N 1
ATOM 1066 C CA . THR A 1 135 ? -17.356 -8.891 -7.029 1.00 62.28 135 THR A CA 1
ATOM 1067 C C . THR A 1 135 ? -16.817 -9.458 -5.713 1.00 62.28 135 THR A C 1
ATOM 1069 O O . THR A 1 135 ? -15.672 -9.213 -5.328 1.00 62.28 135 THR A O 1
ATOM 1072 N N . THR A 1 136 ? -17.644 -10.249 -5.030 1.00 66.00 136 THR A N 1
ATOM 1073 C CA . THR A 1 136 ? -17.240 -11.076 -3.880 1.00 66.00 136 THR A CA 1
ATOM 1074 C C . THR A 1 136 ? -16.799 -12.477 -4.303 1.00 66.00 136 THR A C 1
ATOM 1076 O O . THR A 1 136 ? -16.361 -13.261 -3.466 1.00 66.00 136 THR A O 1
ATOM 1079 N N . VAL A 1 137 ? -16.966 -12.829 -5.582 1.00 67.06 137 VAL A N 1
ATOM 1080 C CA . VAL A 1 137 ? -16.545 -14.126 -6.118 1.00 67.06 137 VAL A CA 1
ATOM 1081 C C . VAL A 1 137 ? -15.028 -14.120 -6.235 1.00 67.06 137 VAL A C 1
ATOM 1083 O O . VAL A 1 137 ? -14.470 -13.221 -6.863 1.00 67.06 137 VAL A O 1
ATOM 1086 N N . THR A 1 138 ? -14.374 -15.120 -5.646 1.00 65.94 138 THR A N 1
ATOM 1087 C CA . THR A 1 138 ? -12.934 -15.333 -5.808 1.00 65.94 138 THR A CA 1
ATOM 1088 C C . THR A 1 138 ? -12.605 -15.411 -7.301 1.00 65.94 138 THR A C 1
ATOM 1090 O O . THR A 1 138 ? -13.157 -16.280 -7.984 1.00 65.94 138 THR A O 1
ATOM 1093 N N . PRO A 1 139 ? -11.756 -14.510 -7.825 1.00 62.66 139 PRO A N 1
ATOM 1094 C CA . PRO A 1 139 ? -11.351 -14.545 -9.222 1.00 62.66 139 PRO A CA 1
ATOM 1095 C C . PRO A 1 139 ? -10.739 -15.897 -9.588 1.00 62.66 139 PRO A C 1
ATOM 1097 O O . PRO A 1 139 ? -9.964 -16.452 -8.810 1.00 62.66 139 PRO A O 1
ATOM 1100 N N . VAL A 1 140 ? -11.094 -16.417 -10.764 1.00 64.56 140 VAL A N 1
ATOM 1101 C CA . VAL A 1 140 ? -10.485 -17.647 -11.297 1.00 64.56 140 VAL A CA 1
ATOM 1102 C C . VAL A 1 140 ? -9.080 -17.346 -11.815 1.00 64.56 140 VAL A C 1
ATOM 1104 O O . VAL A 1 140 ? -8.160 -18.119 -11.563 1.00 64.56 140 VAL A O 1
ATOM 1107 N N . ASP A 1 141 ? -8.912 -16.191 -12.463 1.00 68.69 141 ASP A N 1
ATOM 1108 C CA . ASP A 1 141 ? -7.630 -15.692 -12.944 1.00 68.69 141 ASP A CA 1
ATOM 1109 C C . ASP A 1 141 ? -7.183 -14.470 -12.134 1.00 68.69 141 ASP A C 1
ATOM 1111 O O . ASP A 1 141 ? -7.953 -13.543 -11.871 1.00 68.69 141 ASP A O 1
ATOM 1115 N N . ILE A 1 142 ? -5.895 -14.410 -11.784 1.00 69.38 142 ILE A N 1
ATOM 1116 C CA . ILE A 1 142 ? -5.318 -13.274 -11.043 1.00 69.38 142 ILE A CA 1
ATOM 1117 C C . ILE A 1 142 ? -5.504 -11.935 -11.782 1.00 69.38 142 ILE A C 1
ATOM 1119 O O . ILE A 1 142 ? -5.619 -10.887 -11.153 1.00 69.38 142 ILE A O 1
ATOM 1123 N N . THR A 1 143 ? -5.581 -11.952 -13.116 1.00 74.31 143 THR A N 1
ATOM 1124 C CA . THR A 1 143 ? -5.796 -10.753 -13.941 1.00 74.31 143 THR A CA 1
ATOM 1125 C C . THR A 1 143 ? -7.188 -10.150 -13.788 1.00 74.31 143 THR A C 1
ATOM 1127 O O . THR A 1 143 ? -7.370 -8.971 -14.082 1.00 74.31 143 THR A O 1
ATOM 1130 N N . ASP A 1 144 ? -8.158 -10.918 -13.295 1.00 78.50 144 ASP A N 1
ATOM 1131 C CA . ASP A 1 144 ? -9.487 -10.401 -12.967 1.00 78.50 144 ASP A CA 1
ATOM 1132 C C . ASP A 1 144 ? -9.479 -9.679 -11.612 1.00 78.50 144 ASP A C 1
ATOM 1134 O O . ASP A 1 144 ? -10.315 -8.810 -11.359 1.00 78.50 144 ASP A O 1
ATOM 1138 N N . ALA A 1 145 ? -8.496 -9.985 -10.757 1.00 81.44 145 ALA A N 1
ATOM 1139 C CA . ALA A 1 145 ? -8.368 -9.406 -9.425 1.00 81.44 145 ALA A CA 1
ATOM 1140 C C . ALA A 1 145 ? -7.805 -7.977 -9.429 1.00 81.44 145 ALA A C 1
ATOM 1142 O O . ALA A 1 145 ? -7.976 -7.252 -8.446 1.00 81.44 145 ALA A O 1
ATOM 1143 N N . PHE A 1 146 ? -7.145 -7.550 -10.513 1.00 85.81 146 PHE A N 1
ATOM 1144 C CA . PHE A 1 146 ? -6.536 -6.223 -10.600 1.00 85.81 146 PHE A CA 1
ATOM 1145 C C . PHE A 1 146 ? -6.524 -5.628 -12.016 1.00 85.81 146 PHE A C 1
ATOM 1147 O O . PHE A 1 146 ? -6.850 -6.268 -13.015 1.00 85.81 146 PHE A O 1
ATOM 1154 N N . SER A 1 147 ? -6.172 -4.352 -12.130 1.00 87.50 147 SER A N 1
ATOM 1155 C CA . SER A 1 147 ? -5.660 -3.759 -13.372 1.00 87.50 147 SER A CA 1
ATOM 1156 C C . SER A 1 147 ? -4.362 -3.032 -13.109 1.00 87.50 147 SER A C 1
ATOM 1158 O O . SER A 1 147 ? -4.175 -2.443 -12.051 1.00 87.50 147 SER A O 1
ATOM 1160 N N . MET A 1 148 ? -3.488 -3.028 -14.110 1.00 88.62 148 MET A N 1
ATOM 1161 C CA . MET A 1 148 ? -2.281 -2.220 -14.095 1.00 88.62 148 MET A CA 1
ATOM 1162 C C . MET A 1 148 ? -2.168 -1.454 -15.408 1.00 88.62 148 MET A C 1
ATOM 1164 O O . MET A 1 148 ? -2.312 -2.034 -16.484 1.00 88.62 148 MET A O 1
ATOM 1168 N N . SER A 1 149 ? -1.900 -0.156 -15.322 1.00 90.44 149 SER A N 1
ATOM 1169 C CA . SER A 1 149 ? -1.677 0.706 -16.483 1.00 90.44 149 SER A CA 1
ATOM 1170 C C . SER A 1 149 ? -0.369 1.466 -16.334 1.00 90.44 149 SER A C 1
ATOM 1172 O O . SER A 1 149 ? -0.148 2.110 -15.307 1.00 90.44 149 SER A O 1
ATOM 1174 N N . VAL A 1 150 ? 0.474 1.430 -17.366 1.00 92.69 150 VAL A N 1
ATOM 1175 C CA . VAL A 1 150 ? 1.691 2.248 -17.433 1.00 92.69 150 VAL A CA 1
ATOM 1176 C C . VAL A 1 150 ? 1.298 3.706 -17.645 1.00 92.69 150 VAL A C 1
ATOM 1178 O O . VAL A 1 150 ? 0.573 4.030 -18.583 1.00 92.69 150 VAL A O 1
ATOM 1181 N N . THR A 1 151 ? 1.779 4.584 -16.771 1.00 92.81 151 THR A N 1
ATOM 1182 C CA . THR A 1 151 ? 1.524 6.031 -16.827 1.00 92.81 151 THR A CA 1
ATOM 1183 C C . THR A 1 151 ? 2.714 6.809 -17.378 1.00 92.81 151 THR A C 1
ATOM 1185 O O . THR A 1 151 ? 2.561 7.953 -17.793 1.00 92.81 151 THR A O 1
ATOM 1188 N N . GLY A 1 152 ? 3.900 6.200 -17.401 1.00 93.31 152 GLY A N 1
ATOM 1189 C CA . GLY A 1 152 ? 5.109 6.787 -17.965 1.00 93.31 152 GLY A CA 1
ATOM 1190 C C . GLY A 1 152 ? 6.345 5.948 -17.662 1.00 93.31 152 GLY A C 1
ATOM 1191 O O . GLY A 1 152 ? 6.269 4.929 -16.976 1.00 93.31 152 GLY A O 1
ATOM 1192 N N . TYR A 1 153 ? 7.495 6.382 -18.164 1.00 96.31 153 TYR A N 1
ATOM 1193 C CA . TYR A 1 153 ? 8.786 5.816 -17.791 1.00 96.31 153 TYR A CA 1
ATOM 1194 C C . TYR A 1 153 ? 9.889 6.874 -17.857 1.00 96.31 153 TYR A C 1
ATOM 1196 O O . TYR A 1 153 ? 9.739 7.910 -18.508 1.00 96.31 153 TYR A O 1
ATOM 1204 N N . SER A 1 154 ? 11.003 6.605 -17.187 1.00 95.44 154 SER A N 1
ATOM 1205 C CA . SER A 1 154 ? 12.235 7.381 -17.285 1.00 95.44 154 SER A CA 1
ATOM 1206 C C . SER A 1 154 ? 13.450 6.460 -17.304 1.00 95.44 154 SER A C 1
ATOM 1208 O O . SER A 1 154 ? 13.419 5.361 -16.754 1.00 95.44 154 SER A O 1
ATOM 1210 N N . ASP A 1 155 ? 14.518 6.915 -17.954 1.00 96.25 155 ASP A N 1
ATOM 1211 C CA . ASP A 1 155 ? 15.784 6.192 -18.044 1.00 96.25 155 ASP A CA 1
ATOM 1212 C C . ASP A 1 155 ? 16.859 6.960 -17.277 1.00 96.25 155 ASP A C 1
ATOM 1214 O O . ASP A 1 155 ? 17.047 8.157 -17.505 1.00 96.25 155 ASP A O 1
ATOM 1218 N N . LEU A 1 156 ? 17.544 6.277 -16.363 1.00 94.12 156 LEU A N 1
ATOM 1219 C CA . LEU A 1 156 ? 18.496 6.858 -15.423 1.00 94.12 156 LEU A CA 1
ATOM 1220 C C . LEU A 1 156 ? 19.779 6.021 -15.374 1.00 94.12 156 LEU A C 1
ATOM 1222 O O . LEU A 1 156 ? 19.722 4.800 -15.254 1.00 94.12 156 LEU A O 1
ATOM 1226 N N . ASP A 1 157 ? 20.938 6.674 -15.350 1.00 92.25 157 ASP A N 1
ATOM 1227 C CA . ASP A 1 157 ? 22.229 5.993 -15.132 1.00 92.25 157 ASP A CA 1
ATOM 1228 C C . ASP A 1 157 ? 22.458 5.631 -13.649 1.00 92.25 157 ASP A C 1
ATOM 1230 O O . ASP A 1 157 ? 23.335 4.841 -13.291 1.00 92.25 157 ASP A O 1
ATOM 1234 N N . ARG A 1 158 ? 21.663 6.233 -12.754 1.00 91.44 158 ARG A N 1
ATOM 1235 C CA . ARG A 1 158 ? 21.748 6.049 -11.304 1.00 91.44 158 ARG A CA 1
ATOM 1236 C C . ARG A 1 158 ? 20.370 6.108 -10.655 1.00 91.44 158 ARG A C 1
ATOM 1238 O O . ARG A 1 158 ? 19.595 7.022 -10.925 1.00 91.44 158 ARG A O 1
ATOM 1245 N N . VAL A 1 159 ? 20.117 5.185 -9.732 1.00 88.12 159 VAL A N 1
ATOM 1246 C CA . VAL A 1 159 ? 18.958 5.185 -8.831 1.00 88.12 159 VAL A CA 1
ATOM 1247 C C . VAL A 1 159 ? 19.473 5.174 -7.395 1.00 88.12 159 VAL A C 1
ATOM 1249 O O . VAL A 1 159 ? 20.228 4.280 -7.014 1.00 88.12 159 VAL A O 1
ATOM 1252 N N . ASP A 1 160 ? 19.089 6.181 -6.606 1.00 83.19 160 ASP A N 1
ATOM 1253 C CA . ASP A 1 160 ? 19.655 6.420 -5.272 1.00 83.19 160 ASP A CA 1
ATOM 1254 C C . ASP A 1 160 ? 21.205 6.444 -5.322 1.00 83.19 160 ASP A C 1
ATOM 1256 O O . ASP A 1 160 ? 21.790 7.241 -6.066 1.00 83.19 160 ASP A O 1
ATOM 1260 N N . ARG A 1 161 ? 21.887 5.555 -4.590 1.00 84.75 161 ARG A N 1
ATOM 1261 C CA . ARG A 1 161 ? 23.350 5.398 -4.595 1.00 84.75 161 ARG A CA 1
ATOM 1262 C C . ARG A 1 161 ? 23.870 4.354 -5.590 1.00 84.75 161 ARG A C 1
ATOM 1264 O O . ARG A 1 161 ? 25.079 4.151 -5.665 1.00 84.75 161 ARG A O 1
ATOM 1271 N N . TYR A 1 162 ? 22.990 3.679 -6.325 1.00 89.31 162 TYR A N 1
ATOM 1272 C CA . TYR A 1 162 ? 23.332 2.553 -7.194 1.00 89.31 162 TYR A CA 1
ATOM 1273 C C . TYR A 1 162 ? 23.473 3.016 -8.641 1.00 89.31 162 TYR A C 1
ATOM 1275 O O . TYR A 1 162 ? 22.563 3.632 -9.193 1.00 89.31 162 TYR A O 1
ATOM 1283 N N . THR A 1 163 ? 24.612 2.707 -9.255 1.00 92.19 163 THR A N 1
ATOM 1284 C CA . THR A 1 163 ? 24.915 2.992 -10.664 1.00 92.19 163 THR A CA 1
ATOM 1285 C C . THR A 1 163 ? 24.833 1.723 -11.494 1.00 92.19 163 THR A C 1
ATOM 1287 O O . THR A 1 163 ? 25.123 0.632 -10.995 1.00 92.19 163 THR A O 1
ATOM 1290 N N . THR A 1 164 ? 24.493 1.858 -12.768 1.00 89.62 164 THR A N 1
ATOM 1291 C CA . THR A 1 164 ? 24.538 0.734 -13.701 1.00 89.62 164 THR A CA 1
ATOM 1292 C C . THR A 1 164 ? 25.961 0.453 -14.208 1.00 89.62 164 THR A C 1
ATOM 1294 O O . THR A 1 164 ? 26.799 1.357 -14.260 1.00 89.62 164 THR A O 1
ATOM 1297 N N . PRO A 1 165 ? 26.268 -0.803 -14.583 1.00 90.06 165 PRO A N 1
ATOM 1298 C CA . PRO A 1 165 ? 27.446 -1.135 -15.384 1.00 90.06 165 PRO A CA 1
ATOM 1299 C C . PRO A 1 165 ? 27.474 -0.393 -16.730 1.00 90.06 165 PRO A C 1
ATOM 1301 O O . PRO A 1 165 ? 26.430 0.033 -17.235 1.00 90.06 165 PRO A O 1
ATOM 1304 N N . GLU A 1 166 ? 28.656 -0.310 -17.352 1.00 90.56 166 GLU A N 1
ATOM 1305 C CA . GLU A 1 166 ? 28.817 0.295 -18.682 1.00 90.56 166 GLU A CA 1
ATOM 1306 C C . GLU A 1 166 ? 27.810 -0.263 -19.704 1.00 90.56 166 GLU A C 1
ATOM 1308 O O . GLU A 1 166 ? 27.522 -1.460 -19.740 1.00 90.56 166 GLU A O 1
ATOM 1313 N N . ASN A 1 167 ? 27.294 0.621 -20.566 1.00 92.94 167 ASN A N 1
ATOM 1314 C CA . ASN A 1 167 ? 26.313 0.318 -21.619 1.00 92.94 167 ASN A CA 1
ATOM 1315 C C . ASN A 1 167 ? 24.949 -0.207 -21.136 1.00 92.94 167 ASN A C 1
ATOM 1317 O O . ASN A 1 167 ? 24.190 -0.778 -21.929 1.00 92.94 167 ASN A O 1
ATOM 1321 N N . THR A 1 168 ? 24.609 0.013 -19.866 1.00 95.75 168 THR A N 1
ATOM 1322 C CA . THR A 1 168 ? 23.280 -0.275 -19.317 1.00 95.75 168 THR A CA 1
ATOM 1323 C C . THR A 1 168 ? 22.720 0.921 -18.558 1.00 95.75 168 THR A C 1
ATOM 1325 O O . THR A 1 168 ? 23.474 1.768 -18.085 1.00 95.75 168 THR A O 1
ATOM 1328 N N . LEU A 1 169 ? 21.398 0.970 -18.420 1.00 96.00 169 LEU A N 1
ATOM 1329 C CA . LEU A 1 169 ? 20.669 2.006 -17.692 1.00 96.00 169 LEU A CA 1
ATOM 1330 C C . LEU A 1 169 ? 19.553 1.388 -16.848 1.00 96.00 169 LEU A C 1
ATOM 1332 O O . LEU A 1 169 ? 19.118 0.258 -17.099 1.00 96.00 169 LEU A O 1
ATOM 1336 N N . PHE A 1 170 ? 19.079 2.130 -15.851 1.00 97.50 170 PHE A N 1
ATOM 1337 C CA . PHE A 1 170 ? 17.853 1.814 -15.133 1.00 97.50 170 PHE A CA 1
ATOM 1338 C C . PHE A 1 170 ? 16.663 2.448 -15.840 1.00 97.50 170 PHE A C 1
ATOM 1340 O O . PHE A 1 170 ? 16.562 3.669 -15.926 1.00 97.50 170 PHE A O 1
ATOM 1347 N N . ARG A 1 171 ? 15.727 1.618 -16.288 1.00 97.50 171 ARG A N 1
ATOM 1348 C CA . ARG A 1 171 ? 14.408 2.051 -16.728 1.00 97.50 171 ARG A CA 1
ATOM 1349 C C . ARG A 1 171 ? 13.444 1.984 -15.555 1.00 97.50 171 ARG A C 1
ATOM 1351 O O . ARG A 1 171 ? 13.130 0.896 -15.072 1.00 97.50 171 ARG A O 1
ATOM 1358 N N . VAL A 1 172 ? 12.976 3.142 -15.110 1.00 97.00 172 VAL A N 1
ATOM 1359 C CA . VAL A 1 172 ? 11.939 3.283 -14.087 1.00 97.00 172 VAL A CA 1
ATOM 1360 C C . VAL A 1 172 ? 10.596 3.408 -14.794 1.00 97.00 172 VAL A C 1
ATOM 1362 O O . VAL A 1 172 ? 10.341 4.402 -15.466 1.00 97.00 172 VAL A O 1
ATOM 1365 N N . VAL A 1 173 ? 9.735 2.406 -14.655 1.00 96.94 173 VAL A N 1
ATOM 1366 C CA . VAL A 1 173 ? 8.380 2.405 -15.215 1.00 96.94 173 VAL A CA 1
ATOM 1367 C C . VAL A 1 173 ? 7.396 2.800 -14.123 1.00 96.94 173 VAL A C 1
ATOM 1369 O O . VAL A 1 173 ? 7.360 2.180 -13.059 1.00 96.94 173 VAL A O 1
ATOM 1372 N N . GLU A 1 174 ? 6.602 3.835 -14.379 1.00 95.00 174 GLU A N 1
ATOM 1373 C CA . GLU A 1 174 ? 5.534 4.281 -13.489 1.00 95.00 174 GLU A CA 1
ATOM 1374 C C . GLU A 1 174 ? 4.203 3.660 -13.900 1.00 95.00 174 GLU A C 1
ATOM 1376 O O . GLU A 1 174 ? 3.860 3.605 -15.085 1.00 95.00 174 GLU A O 1
ATOM 1381 N N . THR A 1 175 ? 3.442 3.202 -12.911 1.00 92.06 175 THR A N 1
ATOM 1382 C CA . THR A 1 175 ? 2.162 2.535 -13.124 1.00 92.06 175 THR A CA 1
ATOM 1383 C C . THR A 1 175 ? 1.122 2.960 -12.097 1.00 92.06 175 THR A C 1
ATOM 1385 O O . THR A 1 175 ? 1.442 3.356 -10.970 1.00 92.06 175 THR A O 1
ATOM 1388 N N . LYS A 1 176 ? -0.139 2.821 -12.498 1.00 90.19 176 LYS A N 1
ATOM 1389 C CA . LYS A 1 176 ? -1.290 2.753 -11.604 1.00 90.19 176 LYS A CA 1
ATOM 1390 C C . LYS A 1 176 ? -1.721 1.293 -11.494 1.00 90.19 176 LYS A C 1
ATOM 1392 O O . LYS A 1 176 ? -1.834 0.620 -12.518 1.00 90.19 176 LYS A O 1
ATOM 1397 N N . PHE A 1 177 ? -1.928 0.828 -10.270 1.00 88.56 177 PHE A N 1
ATOM 1398 C CA . PHE A 1 177 ? -2.293 -0.535 -9.917 1.00 88.56 177 PHE A CA 1
ATOM 1399 C C . PHE A 1 177 ? -3.577 -0.518 -9.083 1.00 88.56 177 PHE A C 1
ATOM 1401 O O . PHE A 1 177 ? -3.576 -0.052 -7.943 1.00 88.56 177 PHE A O 1
ATOM 1408 N N . ASP A 1 178 ? -4.663 -1.037 -9.645 1.00 86.88 178 ASP A N 1
ATOM 1409 C CA . ASP A 1 178 ? -5.989 -1.028 -9.030 1.00 86.88 178 ASP A CA 1
ATOM 1410 C C . ASP A 1 178 ? -6.407 -2.445 -8.625 1.00 86.88 178 ASP A C 1
ATOM 1412 O O . ASP A 1 178 ? -6.435 -3.342 -9.468 1.00 86.88 178 ASP A O 1
ATOM 1416 N N . SER A 1 179 ? -6.773 -2.646 -7.358 1.00 85.19 179 SER A N 1
ATOM 1417 C CA . SER A 1 179 ? -7.440 -3.865 -6.885 1.00 85.19 179 SER A CA 1
ATOM 1418 C C . SER A 1 179 ? -8.928 -3.813 -7.239 1.00 85.19 179 SER A C 1
ATOM 1420 O O . SER A 1 179 ? -9.604 -2.820 -6.972 1.00 85.19 179 SER A O 1
ATOM 1422 N N . LYS A 1 180 ? -9.451 -4.888 -7.835 1.00 84.88 180 LYS A N 1
ATOM 1423 C CA . LYS A 1 180 ? -10.844 -5.002 -8.310 1.00 84.88 180 LYS A CA 1
ATOM 1424 C C . LYS A 1 180 ? -11.699 -5.950 -7.470 1.00 84.88 180 LYS A C 1
ATOM 1426 O O . LYS A 1 180 ? -12.807 -6.306 -7.869 1.00 84.88 180 LYS A O 1
ATOM 1431 N N . VAL A 1 181 ? -11.192 -6.368 -6.316 1.00 79.56 181 VAL A N 1
ATOM 1432 C CA . VAL A 1 181 ? -11.849 -7.331 -5.428 1.00 79.56 181 VAL A CA 1
ATOM 1433 C C . VAL A 1 181 ? -12.223 -6.696 -4.094 1.00 79.56 181 VAL A C 1
ATOM 1435 O O . VAL A 1 181 ? -11.610 -5.723 -3.652 1.00 79.56 181 VAL A O 1
ATOM 1438 N N . GLN A 1 182 ? -13.225 -7.284 -3.434 1.00 77.06 182 GLN A N 1
ATOM 1439 C CA . GLN A 1 182 ? -13.606 -6.938 -2.057 1.00 77.06 182 GLN A CA 1
ATOM 1440 C C . GLN A 1 182 ? -12.694 -7.567 -0.988 1.00 77.06 182 GLN A C 1
ATOM 1442 O O . GLN A 1 182 ? -12.890 -7.343 0.203 1.00 77.06 182 GLN A O 1
ATOM 1447 N N . ALA A 1 183 ? -11.697 -8.348 -1.400 1.00 78.00 183 ALA A N 1
ATOM 1448 C CA . ALA A 1 183 ? -10.726 -8.981 -0.520 1.00 78.00 183 ALA A CA 1
ATOM 1449 C C . ALA A 1 183 ? -9.350 -8.318 -0.641 1.00 78.00 183 ALA A C 1
ATOM 1451 O O . ALA A 1 183 ? -9.104 -7.496 -1.525 1.00 78.00 183 ALA A O 1
ATOM 1452 N N . LEU A 1 184 ? -8.448 -8.694 0.260 1.00 80.25 184 LEU A N 1
ATOM 1453 C CA . LEU A 1 184 ? -7.046 -8.333 0.123 1.00 80.25 184 LEU A CA 1
ATOM 1454 C C . LEU A 1 184 ? -6.449 -9.015 -1.091 1.00 80.25 184 LEU A C 1
ATOM 1456 O O . LEU A 1 184 ? -6.710 -10.191 -1.344 1.00 80.25 184 LEU A O 1
ATOM 1460 N N . LEU A 1 185 ? -5.634 -8.263 -1.816 1.00 81.94 185 LEU A N 1
ATOM 1461 C CA . LEU A 1 185 ? -4.877 -8.794 -2.931 1.00 81.94 185 LEU A CA 1
ATOM 1462 C C . LEU A 1 185 ? -3.441 -9.034 -2.469 1.00 81.94 185 LEU A C 1
ATOM 1464 O O . LEU A 1 185 ? -2.685 -8.074 -2.300 1.00 81.94 185 LEU A O 1
ATOM 1468 N N . ASP A 1 186 ? -3.102 -10.306 -2.256 1.00 83.75 186 ASP A N 1
ATOM 1469 C CA . ASP A 1 186 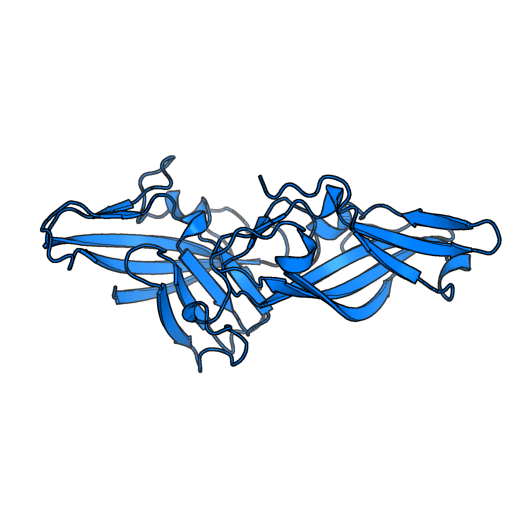? -1.728 -10.740 -2.012 1.00 83.75 186 ASP A CA 1
ATOM 1470 C C . ASP A 1 186 ? -0.962 -10.766 -3.334 1.00 83.75 186 ASP A C 1
ATOM 1472 O O . ASP A 1 186 ? -1.356 -11.420 -4.307 1.00 83.75 186 ASP A O 1
ATOM 1476 N N . ILE A 1 187 ? 0.132 -10.016 -3.388 1.00 84.19 187 ILE A N 1
ATOM 1477 C CA . ILE A 1 187 ? 0.983 -9.958 -4.560 1.00 84.19 187 ILE A CA 1
ATOM 1478 C C . ILE A 1 187 ? 2.450 -9.931 -4.170 1.00 84.19 187 ILE A C 1
ATOM 1480 O O . ILE A 1 187 ? 2.883 -9.212 -3.271 1.00 84.19 187 ILE A O 1
ATOM 1484 N N . HIS A 1 188 ? 3.232 -10.718 -4.908 1.00 88.19 188 HIS A N 1
ATOM 1485 C CA . HIS A 1 188 ? 4.684 -10.805 -4.804 1.00 88.19 188 HIS A CA 1
ATOM 1486 C C . HIS A 1 188 ? 5.317 -10.232 -6.083 1.00 88.19 188 HIS A C 1
ATOM 1488 O O . HIS A 1 188 ? 5.618 -10.992 -7.011 1.00 88.19 188 HIS A O 1
ATOM 1494 N N . PRO A 1 189 ? 5.521 -8.906 -6.184 1.00 89.62 189 PRO A N 1
ATOM 1495 C CA . PRO A 1 189 ? 5.856 -8.257 -7.449 1.00 89.62 189 PRO A CA 1
ATOM 1496 C C . PRO A 1 189 ? 7.121 -8.810 -8.113 1.00 89.62 189 PRO A C 1
ATOM 1498 O O . PRO A 1 189 ? 7.108 -9.103 -9.308 1.00 89.62 189 PRO A O 1
ATOM 1501 N N . ALA A 1 190 ? 8.177 -9.047 -7.329 1.00 90.31 190 ALA A N 1
ATOM 1502 C CA . ALA A 1 190 ? 9.455 -9.587 -7.802 1.00 90.31 190 ALA A CA 1
ATOM 1503 C C . ALA A 1 190 ? 9.351 -10.966 -8.479 1.00 90.31 190 ALA A C 1
ATOM 1505 O O . ALA A 1 190 ? 10.203 -11.331 -9.287 1.00 90.31 190 ALA A O 1
ATOM 1506 N N . GLN A 1 191 ? 8.330 -11.751 -8.123 1.00 88.00 191 GLN A N 1
ATOM 1507 C CA . GLN A 1 191 ? 8.100 -13.093 -8.662 1.00 88.00 191 GLN A CA 1
ATOM 1508 C C . GLN A 1 191 ? 7.179 -13.072 -9.884 1.00 88.00 191 GLN A C 1
ATOM 1510 O O . GLN A 1 191 ? 7.181 -14.018 -10.668 1.00 88.00 191 GLN A O 1
ATOM 1515 N N . ARG A 1 192 ? 6.384 -12.007 -10.033 1.00 86.12 192 ARG A N 1
ATOM 1516 C CA . ARG A 1 192 ? 5.292 -11.931 -11.004 1.00 86.12 192 ARG A CA 1
ATOM 1517 C C . ARG A 1 192 ? 5.608 -11.028 -12.186 1.00 86.12 192 ARG A C 1
ATOM 1519 O O . ARG A 1 192 ? 5.156 -11.339 -13.277 1.00 86.12 192 ARG A O 1
ATOM 1526 N N . PHE A 1 193 ? 6.365 -9.945 -12.015 1.00 91.00 193 PHE A N 1
ATOM 1527 C CA . PHE A 1 193 ? 6.534 -8.938 -13.067 1.00 91.00 193 PHE A CA 1
ATOM 1528 C C . PHE A 1 193 ? 7.931 -8.927 -13.679 1.00 91.00 193 PHE A C 1
ATOM 1530 O O . PHE A 1 193 ? 8.938 -8.672 -13.016 1.00 91.00 193 PHE A O 1
ATOM 1537 N N . TYR A 1 194 ? 7.963 -9.108 -14.994 1.00 93.38 194 TYR A N 1
ATOM 1538 C CA . TYR A 1 194 ? 9.141 -9.000 -15.839 1.00 93.38 194 TYR A CA 1
ATOM 1539 C C . TYR A 1 194 ? 8.971 -7.838 -16.810 1.00 93.38 194 TYR A C 1
ATOM 1541 O O . TYR A 1 194 ? 7.858 -7.436 -17.138 1.00 93.38 194 TYR A O 1
ATOM 1549 N N . TYR A 1 195 ? 10.082 -7.328 -17.319 1.00 95.31 195 TYR A N 1
ATOM 1550 C CA . TYR A 1 195 ? 10.075 -6.426 -18.458 1.00 95.31 195 TYR A CA 1
ATOM 1551 C C . TYR A 1 195 ? 10.380 -7.226 -19.715 1.00 95.31 195 TYR A C 1
ATOM 1553 O O . TYR A 1 195 ? 11.451 -7.824 -19.825 1.00 95.31 195 TYR A O 1
ATOM 1561 N N . ARG A 1 196 ? 9.420 -7.277 -20.637 1.00 95.38 196 ARG A N 1
ATOM 1562 C CA . ARG A 1 196 ? 9.542 -8.006 -21.897 1.00 95.38 196 ARG A CA 1
ATOM 1563 C C . ARG A 1 196 ? 9.906 -7.028 -22.998 1.00 95.38 196 ARG A C 1
ATOM 1565 O O . ARG A 1 196 ? 9.086 -6.192 -23.360 1.00 95.38 196 ARG A O 1
ATOM 1572 N N . ILE A 1 197 ? 11.119 -7.147 -23.523 1.00 96.00 197 ILE A N 1
ATOM 1573 C CA . ILE A 1 197 ? 11.626 -6.336 -24.632 1.00 96.00 197 ILE A CA 1
ATOM 1574 C C . ILE A 1 197 ? 11.589 -7.183 -25.898 1.00 96.00 197 ILE A C 1
ATOM 1576 O O . ILE A 1 197 ? 12.186 -8.257 -25.942 1.00 96.00 197 ILE A O 1
ATOM 1580 N N . ASN A 1 198 ? 10.912 -6.707 -26.937 1.00 94.00 198 ASN A N 1
ATOM 1581 C CA . ASN A 1 198 ? 10.859 -7.400 -28.218 1.00 94.00 198 ASN A CA 1
ATOM 1582 C C . ASN A 1 198 ? 12.147 -7.128 -29.007 1.00 94.00 198 ASN A C 1
ATOM 1584 O O . ASN A 1 198 ? 12.406 -5.983 -29.383 1.00 94.00 198 ASN A O 1
ATOM 1588 N N . THR A 1 199 ? 12.938 -8.169 -29.279 1.00 93.00 199 THR A N 1
ATOM 1589 C CA . THR A 1 199 ? 14.118 -8.096 -30.156 1.00 93.00 199 THR A CA 1
ATOM 1590 C C . THR A 1 199 ? 13.911 -8.951 -31.414 1.00 93.00 199 THR A C 1
ATOM 1592 O O . THR A 1 199 ? 13.005 -9.792 -31.441 1.00 93.00 199 THR A O 1
ATOM 1595 N N . PRO A 1 200 ? 14.719 -8.758 -32.475 1.00 90.75 200 PRO A N 1
ATOM 1596 C CA . PRO A 1 200 ? 14.648 -9.587 -33.682 1.00 90.75 200 PRO A CA 1
ATOM 1597 C C . PRO A 1 200 ? 14.864 -11.091 -33.434 1.00 90.75 200 PRO A C 1
ATOM 1599 O O . PRO A 1 200 ? 14.347 -11.919 -34.179 1.00 90.75 200 PRO A O 1
ATOM 1602 N N . GLU A 1 201 ? 15.605 -11.451 -32.388 1.00 91.12 201 GLU A N 1
ATOM 1603 C CA . GLU A 1 201 ? 15.951 -12.825 -32.007 1.00 91.12 201 GLU A CA 1
ATOM 1604 C C . GLU A 1 201 ? 14.920 -13.464 -31.061 1.00 91.12 201 GLU A C 1
ATOM 1606 O O . GLU A 1 201 ? 15.008 -14.656 -30.761 1.00 91.12 201 GLU A O 1
ATOM 1611 N N . GLY A 1 202 ? 13.939 -12.685 -30.596 1.00 91.75 202 GLY A N 1
ATOM 1612 C CA . GLY A 1 202 ? 12.897 -13.108 -29.666 1.00 91.75 202 GLY A CA 1
ATOM 1613 C C . GLY A 1 202 ? 12.720 -12.141 -28.489 1.00 91.75 202 GLY A C 1
ATOM 1614 O O . GLY A 1 202 ? 13.457 -11.168 -28.345 1.00 91.75 202 GLY A O 1
ATOM 1615 N N . PRO A 1 203 ? 11.715 -12.367 -27.628 1.00 93.44 203 PRO A N 1
ATOM 1616 C CA . PRO A 1 203 ? 11.511 -11.525 -26.459 1.00 93.44 203 PRO A CA 1
ATOM 1617 C C . PRO A 1 203 ? 12.600 -11.765 -25.402 1.00 93.44 203 PRO A C 1
ATOM 1619 O O . PRO A 1 203 ? 12.789 -12.887 -24.930 1.00 93.44 203 PRO A O 1
ATOM 1622 N N . LEU A 1 204 ? 13.265 -10.694 -24.973 1.00 94.50 204 LEU A N 1
ATOM 1623 C CA . LEU A 1 204 ? 14.142 -10.689 -23.806 1.00 94.50 204 LEU A CA 1
ATOM 1624 C C . LEU A 1 204 ? 13.317 -10.379 -22.552 1.00 94.50 204 LEU A C 1
ATOM 1626 O O . LEU A 1 204 ? 12.673 -9.333 -22.477 1.00 94.50 204 LEU A O 1
ATOM 1630 N N . LEU A 1 205 ? 13.360 -11.273 -21.561 1.00 93.75 205 LEU A N 1
ATOM 1631 C CA . LEU A 1 205 ? 12.727 -11.070 -20.257 1.00 93.75 205 LEU A CA 1
ATOM 16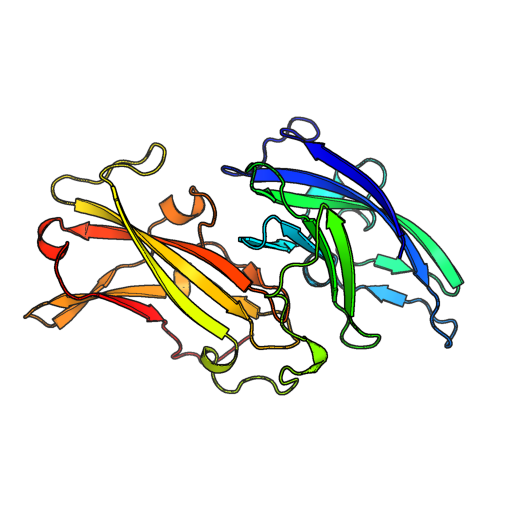32 C C . LEU A 1 205 ? 13.754 -10.595 -19.228 1.00 93.75 205 LEU A C 1
ATOM 1634 O O . LEU A 1 205 ? 14.683 -11.321 -18.872 1.00 93.75 205 LEU A O 1
ATOM 1638 N N . THR A 1 206 ? 13.540 -9.395 -18.705 1.00 94.12 206 THR A N 1
ATOM 1639 C CA . THR A 1 206 ? 14.372 -8.783 -17.669 1.00 94.12 206 THR A CA 1
ATOM 1640 C C . THR A 1 206 ? 13.640 -8.811 -16.332 1.00 94.12 206 THR A C 1
ATOM 1642 O O . THR A 1 206 ? 12.483 -8.403 -16.232 1.00 94.12 206 THR A O 1
ATOM 1645 N N . LYS A 1 207 ? 14.318 -9.288 -15.285 1.00 94.62 207 LYS A N 1
ATOM 1646 C CA . LYS A 1 207 ? 13.784 -9.303 -13.916 1.00 94.62 207 LYS A CA 1
ATOM 1647 C C . LYS A 1 207 ? 13.765 -7.908 -13.301 1.00 94.62 207 LYS A C 1
ATOM 1649 O O . LYS A 1 207 ? 14.577 -7.053 -13.653 1.00 94.62 207 LYS A O 1
ATOM 1654 N N . LEU A 1 208 ? 12.859 -7.718 -12.347 1.00 95.12 208 LEU A N 1
ATOM 1655 C CA . LEU A 1 208 ? 12.814 -6.524 -11.515 1.00 95.12 208 LEU A CA 1
ATOM 1656 C C . LEU A 1 208 ? 14.143 -6.351 -10.758 1.00 95.12 208 LEU A C 1
ATOM 1658 O O . LEU A 1 208 ? 14.660 -7.303 -10.180 1.00 95.12 208 LEU A O 1
ATOM 1662 N N . SER A 1 209 ? 14.708 -5.147 -10.790 1.00 95.44 209 SER A N 1
ATOM 1663 C CA . SER A 1 209 ? 15.963 -4.816 -10.111 1.00 95.44 209 SER A CA 1
ATOM 1664 C C . SER A 1 209 ? 15.726 -4.543 -8.629 1.00 95.44 209 SER A C 1
ATOM 1666 O O . SER A 1 209 ? 14.778 -3.831 -8.289 1.00 95.44 209 SER A O 1
ATOM 1668 N N . ASP A 1 210 ? 16.625 -5.015 -7.759 1.00 92.06 210 ASP A N 1
ATOM 1669 C CA . ASP A 1 210 ? 16.587 -4.820 -6.297 1.00 92.06 210 ASP A CA 1
ATOM 1670 C C . ASP A 1 210 ? 16.496 -3.351 -5.877 1.00 92.06 210 ASP A C 1
ATOM 1672 O O . ASP A 1 210 ? 15.874 -3.025 -4.864 1.00 92.06 210 ASP A O 1
ATOM 1676 N N . VAL A 1 211 ? 17.021 -2.438 -6.701 1.00 92.25 211 VAL A N 1
ATOM 1677 C CA . VAL A 1 211 ? 16.922 -0.988 -6.461 1.00 92.25 211 VAL A CA 1
ATOM 1678 C C . VAL A 1 211 ? 15.475 -0.486 -6.474 1.00 92.25 211 VAL A C 1
ATOM 1680 O O . VAL A 1 211 ? 15.198 0.590 -5.950 1.00 92.25 211 VAL A O 1
ATOM 1683 N N . THR A 1 212 ? 14.532 -1.271 -7.011 1.00 93.12 212 THR A N 1
ATOM 1684 C CA . THR A 1 212 ? 13.095 -0.985 -6.921 1.00 93.12 212 THR A CA 1
ATOM 1685 C C . THR A 1 212 ? 12.658 -0.838 -5.468 1.00 93.12 212 THR A C 1
ATOM 1687 O O . THR A 1 212 ? 11.893 0.066 -5.171 1.00 93.12 212 THR A O 1
ATOM 1690 N N . ALA A 1 213 ? 13.182 -1.639 -4.533 1.00 86.88 213 ALA A N 1
ATOM 1691 C CA . ALA A 1 213 ? 12.821 -1.541 -3.113 1.00 86.88 213 ALA A CA 1
ATOM 1692 C C . ALA A 1 213 ? 13.263 -0.222 -2.446 1.00 86.88 213 ALA A C 1
ATOM 1694 O O . ALA A 1 213 ? 12.854 0.067 -1.322 1.00 86.88 213 ALA A O 1
ATOM 1695 N N . LEU A 1 214 ? 14.112 0.562 -3.115 1.00 83.50 214 LEU A N 1
ATOM 1696 C CA . LEU A 1 214 ? 14.771 1.739 -2.551 1.00 83.50 214 LEU A CA 1
ATOM 1697 C C . LEU A 1 214 ? 14.155 3.060 -3.016 1.00 83.50 214 LEU A C 1
ATOM 1699 O O . LEU A 1 214 ? 14.495 4.112 -2.481 1.00 83.50 214 LEU A O 1
ATOM 1703 N N . ILE A 1 215 ? 13.254 3.022 -3.998 1.00 84.62 215 ILE A N 1
ATOM 1704 C CA . ILE A 1 215 ? 12.612 4.223 -4.537 1.00 84.62 215 ILE A CA 1
ATOM 1705 C C . ILE A 1 215 ? 11.205 4.429 -3.960 1.00 84.62 215 ILE A C 1
ATOM 1707 O O . ILE A 1 215 ? 10.531 3.460 -3.593 1.00 84.62 215 ILE A O 1
ATOM 1711 N N . PRO A 1 216 ? 10.703 5.680 -3.921 1.00 82.12 216 PRO A N 1
ATOM 1712 C CA . PRO A 1 216 ? 9.303 5.936 -3.602 1.00 82.12 216 PRO A CA 1
ATOM 1713 C C . PRO A 1 216 ? 8.380 5.143 -4.532 1.00 82.12 216 PRO A C 1
ATOM 1715 O O . PRO A 1 216 ? 8.587 5.146 -5.749 1.00 82.12 216 PRO A O 1
ATOM 1718 N N . PHE A 1 217 ? 7.360 4.503 -3.954 1.00 87.12 217 PHE A N 1
ATOM 1719 C CA . PHE A 1 217 ? 6.396 3.633 -4.649 1.00 87.12 217 PHE A CA 1
ATOM 1720 C C . PHE A 1 217 ? 7.001 2.379 -5.296 1.00 87.12 217 PHE A C 1
ATOM 1722 O O . PHE A 1 217 ? 6.362 1.749 -6.133 1.00 87.12 217 PHE A O 1
ATOM 1729 N N . GLY A 1 218 ? 8.219 2.002 -4.907 1.00 89.75 218 GLY A N 1
ATOM 1730 C CA . GLY A 1 218 ? 8.869 0.776 -5.345 1.00 89.75 218 GLY A CA 1
ATOM 1731 C C . GLY A 1 218 ? 8.043 -0.476 -5.061 1.00 89.75 218 GLY A C 1
ATOM 1732 O O . GLY A 1 218 ? 7.860 -0.852 -3.902 1.00 89.75 218 GLY A O 1
ATOM 1733 N N . PHE A 1 219 ? 7.565 -1.139 -6.111 1.00 91.19 219 PHE A N 1
ATOM 1734 C CA . PHE A 1 219 ? 6.702 -2.312 -6.002 1.00 91.19 219 PHE A CA 1
ATOM 1735 C C . PHE A 1 219 ? 7.531 -3.588 -6.149 1.00 91.19 219 PHE A C 1
ATOM 1737 O O . PHE A 1 219 ? 7.595 -4.183 -7.219 1.00 91.19 219 PHE A O 1
ATOM 1744 N N . MET A 1 220 ? 8.239 -3.949 -5.073 1.00 90.00 220 MET A N 1
ATOM 1745 C CA . MET A 1 220 ? 9.195 -5.065 -5.046 1.00 90.00 220 MET A CA 1
ATOM 1746 C C . MET A 1 220 ? 8.790 -6.164 -4.061 1.00 90.00 220 MET A C 1
ATOM 1748 O O . MET A 1 220 ? 8.673 -7.332 -4.436 1.00 90.00 220 MET A O 1
ATOM 1752 N N . SER A 1 221 ? 8.598 -5.784 -2.798 1.00 84.50 221 SER A N 1
ATOM 1753 C CA . SER A 1 221 ? 8.326 -6.713 -1.701 1.00 84.50 221 SER A CA 1
ATOM 1754 C C . SER A 1 221 ? 6.904 -7.282 -1.757 1.00 84.50 221 SER A C 1
ATOM 1756 O O . SER A 1 221 ? 6.013 -6.599 -2.269 1.00 84.50 221 SER A O 1
ATOM 1758 N N . PRO A 1 222 ? 6.672 -8.481 -1.186 1.00 85.19 222 PRO A N 1
ATOM 1759 C CA . PRO A 1 222 ? 5.330 -8.976 -0.890 1.00 85.19 222 PRO A CA 1
ATOM 1760 C C . PRO A 1 222 ? 4.476 -7.917 -0.195 1.00 85.19 222 PRO A C 1
ATOM 1762 O O . PRO A 1 222 ? 4.947 -7.248 0.731 1.00 85.19 222 PRO A O 1
ATOM 1765 N N . VAL A 1 223 ? 3.240 -7.746 -0.654 1.00 83.25 223 VAL A N 1
ATOM 1766 C CA . VAL A 1 223 ? 2.332 -6.731 -0.121 1.00 83.25 223 VAL A CA 1
ATOM 1767 C C . VAL A 1 223 ? 0.880 -7.173 -0.239 1.00 83.25 223 VAL A C 1
ATOM 1769 O O . VAL A 1 223 ? 0.457 -7.691 -1.266 1.00 83.25 223 VAL A O 1
ATOM 1772 N N . MET A 1 224 ? 0.117 -6.897 0.819 1.00 83.00 224 MET A N 1
ATOM 1773 C CA . MET A 1 224 ? -1.336 -7.040 0.846 1.00 83.00 224 MET A CA 1
ATOM 1774 C C . MET A 1 224 ? -1.966 -5.703 0.469 1.00 83.00 224 MET A C 1
ATOM 1776 O O . MET A 1 224 ? -1.963 -4.757 1.265 1.00 83.00 224 MET A O 1
ATOM 1780 N N . LEU A 1 225 ? -2.487 -5.600 -0.751 1.00 84.81 225 LEU A N 1
ATOM 1781 C CA . LEU A 1 225 ? -3.187 -4.397 -1.188 1.00 84.81 225 LEU A CA 1
ATOM 1782 C C . LEU A 1 225 ? -4.611 -4.383 -0.637 1.00 84.81 225 LEU A C 1
ATOM 1784 O O . LEU A 1 225 ? -5.313 -5.397 -0.663 1.00 84.81 225 LEU A O 1
ATOM 1788 N N . ALA A 1 226 ? -5.034 -3.208 -0.167 1.00 83.69 226 ALA A N 1
ATOM 1789 C CA . ALA A 1 226 ? -6.381 -3.006 0.345 1.00 83.69 226 ALA A CA 1
ATOM 1790 C C . ALA A 1 226 ? -7.443 -3.349 -0.717 1.00 83.69 226 ALA A C 1
ATOM 1792 O O . ALA A 1 226 ? -7.202 -3.139 -1.918 1.00 83.69 226 ALA A O 1
ATOM 1793 N N . PRO A 1 227 ? -8.634 -3.810 -0.296 1.00 82.12 227 PRO A N 1
ATOM 1794 C CA . PRO A 1 227 ? -9.751 -4.008 -1.208 1.00 82.12 227 PRO A CA 1
ATOM 1795 C C . PRO A 1 227 ? -10.047 -2.719 -1.966 1.00 82.12 227 PRO A C 1
ATOM 1797 O O . PRO A 1 227 ? -9.981 -1.635 -1.381 1.00 82.12 227 PRO A O 1
ATOM 1800 N N . ALA A 1 228 ? -10.387 -2.836 -3.251 1.00 80.00 228 ALA A N 1
ATOM 1801 C CA . ALA A 1 228 ? -10.843 -1.696 -4.049 1.00 80.00 228 ALA A CA 1
ATOM 1802 C C . ALA A 1 228 ? -9.837 -0.516 -4.128 1.00 80.00 228 ALA A C 1
ATOM 1804 O O . ALA A 1 228 ? -10.224 0.625 -4.391 1.00 80.00 228 ALA A O 1
ATOM 1805 N N . SER A 1 229 ? -8.553 -0.763 -3.840 1.00 81.38 229 SER A N 1
ATOM 1806 C CA . SER A 1 229 ? -7.537 0.287 -3.730 1.00 81.38 229 SER A CA 1
ATOM 1807 C C . SER A 1 229 ? -6.911 0.647 -5.071 1.00 81.38 229 SER A C 1
ATOM 1809 O O . SER A 1 229 ? -6.643 -0.223 -5.895 1.00 81.38 229 SER A O 1
ATOM 1811 N N . ALA A 1 230 ? -6.618 1.935 -5.244 1.00 84.56 230 ALA A N 1
ATOM 1812 C CA . ALA A 1 230 ? -5.830 2.468 -6.346 1.00 84.56 230 ALA A CA 1
ATOM 1813 C C . ALA A 1 230 ? -4.443 2.859 -5.827 1.00 84.56 230 ALA A C 1
ATOM 1815 O O . ALA A 1 230 ? -4.329 3.689 -4.924 1.00 84.56 230 ALA A O 1
ATOM 1816 N N . ASN A 1 231 ? -3.392 2.265 -6.384 1.00 87.12 231 ASN A N 1
ATOM 1817 C CA . ASN A 1 231 ? -2.025 2.404 -5.893 1.00 87.12 231 ASN A CA 1
ATOM 1818 C C . ASN A 1 231 ? -1.100 2.880 -7.006 1.00 87.12 231 ASN A C 1
ATOM 1820 O O . ASN A 1 231 ? -1.127 2.368 -8.124 1.00 87.12 231 ASN A O 1
ATOM 1824 N N . ARG A 1 232 ? -0.229 3.836 -6.697 1.00 88.81 232 ARG A N 1
ATOM 1825 C CA . ARG A 1 232 ? 0.921 4.142 -7.539 1.00 88.81 232 ARG A CA 1
ATOM 1826 C C . ARG A 1 232 ? 1.997 3.095 -7.282 1.00 88.81 232 ARG A C 1
ATOM 1828 O O . AR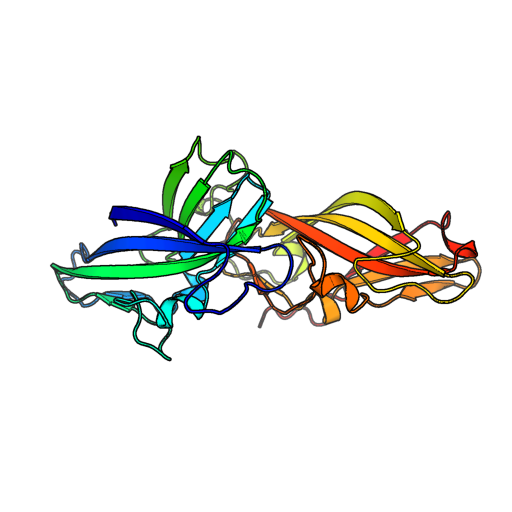G A 1 232 ? 2.349 2.830 -6.135 1.00 88.81 232 ARG A O 1
ATOM 1835 N N . ALA A 1 233 ? 2.541 2.538 -8.354 1.00 91.06 233 ALA A N 1
ATOM 1836 C CA . ALA A 1 233 ? 3.620 1.563 -8.296 1.00 91.06 233 ALA A CA 1
ATOM 1837 C C . ALA A 1 233 ? 4.715 1.924 -9.301 1.00 91.06 233 ALA A C 1
ATOM 1839 O O . ALA A 1 233 ? 4.440 2.340 -10.431 1.00 91.06 233 ALA A O 1
ATOM 1840 N N . ARG A 1 234 ? 5.971 1.767 -8.887 1.00 93.38 234 ARG A N 1
ATOM 1841 C CA . ARG A 1 234 ? 7.153 1.931 -9.730 1.00 93.38 234 ARG A CA 1
ATOM 1842 C C . ARG A 1 234 ? 7.941 0.635 -9.795 1.00 93.38 234 ARG A C 1
ATOM 1844 O O . ARG A 1 234 ? 8.188 0.001 -8.770 1.00 93.38 234 ARG A O 1
ATOM 1851 N N . PHE A 1 235 ? 8.379 0.303 -11.001 1.00 96.19 235 PHE A N 1
ATOM 1852 C CA . PHE A 1 235 ? 9.220 -0.850 -11.300 1.00 96.19 235 PHE A CA 1
ATOM 1853 C C . PHE A 1 235 ? 10.540 -0.367 -11.886 1.00 96.19 235 PHE A C 1
ATOM 1855 O O . PHE A 1 235 ? 10.530 0.498 -12.760 1.00 96.19 235 PHE A O 1
ATOM 1862 N N . VAL A 1 236 ? 11.671 -0.911 -11.436 1.00 97.19 236 VAL A N 1
ATOM 1863 C CA . VAL A 1 236 ? 12.980 -0.584 -12.012 1.00 97.19 236 VAL A CA 1
ATOM 1864 C C . VAL A 1 236 ? 13.568 -1.806 -12.691 1.00 97.19 236 VAL A C 1
ATOM 1866 O O . VAL A 1 236 ? 13.742 -2.848 -12.065 1.00 97.19 236 VAL A O 1
ATOM 1869 N N . TYR A 1 237 ? 13.937 -1.665 -13.957 1.00 97.19 237 TYR A N 1
ATOM 1870 C CA . TYR A 1 237 ? 14.599 -2.706 -14.737 1.00 97.19 237 TYR A CA 1
ATOM 1871 C C . TYR A 1 237 ? 15.956 -2.209 -15.211 1.00 97.19 237 TYR A C 1
ATOM 1873 O O . TYR A 1 237 ? 16.084 -1.064 -15.635 1.00 97.19 237 TYR A O 1
ATOM 1881 N N . GLN A 1 238 ? 16.976 -3.061 -15.163 1.00 96.31 238 GLN A N 1
ATOM 1882 C CA . GLN A 1 238 ? 18.260 -2.751 -15.784 1.00 96.31 238 GLN A CA 1
ATOM 1883 C C . GLN A 1 238 ? 18.245 -3.255 -17.229 1.00 96.31 238 GLN A C 1
ATOM 1885 O O . GLN A 1 238 ? 18.077 -4.450 -17.461 1.00 96.31 238 GLN A O 1
ATOM 1890 N N . ILE A 1 239 ? 18.415 -2.359 -18.199 1.00 95.94 239 ILE A N 1
ATOM 1891 C CA . ILE A 1 239 ? 18.379 -2.694 -19.630 1.00 95.94 239 ILE A CA 1
ATOM 1892 C C . ILE A 1 239 ? 19.637 -2.197 -20.340 1.00 95.94 239 ILE A C 1
ATOM 1894 O O . ILE A 1 239 ? 20.304 -1.276 -19.873 1.00 95.94 239 ILE A O 1
ATOM 1898 N N . SER A 1 240 ? 19.973 -2.802 -21.481 1.00 95.06 240 SER A N 1
ATOM 1899 C CA . SER A 1 240 ? 21.052 -2.295 -22.334 1.00 95.06 240 SER A CA 1
ATOM 1900 C C . SER A 1 240 ? 20.647 -0.980 -22.998 1.00 95.06 240 SER A C 1
ATOM 1902 O O . SER A 1 240 ? 19.517 -0.843 -23.469 1.00 95.06 240 SER A O 1
ATOM 1904 N N . ASN A 1 241 ? 21.599 -0.055 -23.137 1.00 93.94 241 ASN A N 1
ATOM 1905 C CA . ASN A 1 241 ? 21.404 1.204 -23.862 1.00 93.94 241 ASN A CA 1
ATOM 1906 C C . ASN A 1 241 ? 20.961 0.977 -25.316 1.00 93.94 241 ASN A C 1
ATOM 1908 O O . ASN A 1 241 ? 20.228 1.790 -25.871 1.00 93.94 241 ASN A O 1
ATOM 1912 N N . GLN A 1 242 ? 21.357 -0.148 -25.920 1.00 93.44 242 GLN A N 1
ATOM 1913 C CA . GLN A 1 242 ? 20.968 -0.512 -27.286 1.00 93.44 242 GLN A CA 1
ATOM 1914 C C . GLN A 1 242 ? 19.484 -0.893 -27.411 1.00 93.44 242 GLN A C 1
ATOM 1916 O O . GLN A 1 242 ? 18.932 -0.853 -28.504 1.00 93.44 242 GLN A O 1
ATOM 1921 N N . LEU A 1 243 ? 18.831 -1.243 -26.299 1.00 93.75 243 LEU A N 1
ATOM 1922 C CA . LEU A 1 243 ? 17.433 -1.679 -26.252 1.00 93.75 243 LEU A CA 1
ATOM 1923 C C . LEU A 1 243 ? 16.481 -0.579 -25.765 1.00 93.75 243 LEU A C 1
ATOM 1925 O O . LEU A 1 243 ? 15.296 -0.833 -25.566 1.00 93.75 243 LEU A O 1
ATOM 1929 N N . LYS A 1 244 ? 16.979 0.646 -25.573 1.00 92.75 244 LYS A N 1
ATOM 1930 C CA . LYS A 1 244 ? 16.209 1.763 -25.015 1.00 92.75 244 LYS A CA 1
ATOM 1931 C C . LYS A 1 244 ? 14.935 2.063 -25.815 1.00 92.75 244 LYS A C 1
ATOM 1933 O O . LYS A 1 244 ? 13.874 2.251 -25.224 1.00 92.75 244 LYS A O 1
ATOM 1938 N N . GLU A 1 245 ? 15.037 2.056 -27.138 1.00 93.56 245 GLU A N 1
ATOM 1939 C CA . GLU A 1 245 ? 13.927 2.371 -28.049 1.00 93.56 245 GLU A CA 1
ATOM 1940 C C . GLU A 1 245 ? 13.171 1.121 -28.530 1.00 93.56 245 GLU A C 1
ATOM 1942 O O . GLU A 1 245 ? 12.259 1.215 -29.352 1.00 93.56 245 GLU A O 1
ATOM 1947 N N . ALA A 1 246 ? 13.550 -0.070 -28.053 1.00 93.88 246 ALA A N 1
ATOM 1948 C CA . ALA A 1 246 ? 12.884 -1.301 -28.448 1.00 93.88 246 ALA A CA 1
ATOM 1949 C C . ALA A 1 246 ? 11.464 -1.365 -27.846 1.00 93.88 246 ALA A C 1
ATOM 1951 O O . ALA A 1 246 ? 11.276 -0.991 -26.682 1.00 93.88 246 ALA A O 1
ATOM 1952 N N . PRO A 1 247 ? 10.459 -1.866 -28.594 1.00 93.56 247 PRO A N 1
ATOM 1953 C CA . PRO A 1 247 ? 9.119 -2.069 -28.061 1.00 93.56 247 PRO A CA 1
ATOM 1954 C C . PRO A 1 247 ? 9.161 -3.006 -26.859 1.00 93.56 247 PRO A C 1
ATOM 1956 O O . PRO A 1 247 ? 9.727 -4.099 -26.932 1.00 93.56 247 PRO A O 1
ATOM 1959 N N . ALA A 1 248 ? 8.545 -2.586 -25.762 1.00 94.31 248 ALA A N 1
ATOM 1960 C CA . ALA A 1 248 ? 8.581 -3.339 -24.526 1.00 94.31 248 ALA A CA 1
ATOM 1961 C C . ALA A 1 248 ? 7.317 -3.131 -23.693 1.00 94.31 248 ALA A C 1
ATOM 1963 O O . ALA A 1 248 ? 6.609 -2.134 -23.835 1.00 94.31 248 ALA A O 1
ATOM 1964 N N . GLU A 1 249 ? 7.060 -4.075 -22.800 1.00 93.56 249 GLU A N 1
ATOM 1965 C CA . GLU A 1 249 ? 5.908 -4.085 -21.904 1.00 93.56 249 GLU A CA 1
ATOM 1966 C C . GLU A 1 249 ? 6.294 -4.658 -20.537 1.00 93.56 249 GLU A C 1
ATOM 1968 O O . GLU A 1 249 ? 7.288 -5.379 -20.402 1.00 93.56 249 GLU A O 1
ATOM 1973 N N . ILE A 1 250 ? 5.482 -4.370 -19.519 1.00 91.31 250 ILE A N 1
ATOM 1974 C CA . ILE A 1 250 ? 5.515 -5.165 -18.292 1.00 91.31 250 ILE A CA 1
ATOM 1975 C C . ILE A 1 250 ? 4.723 -6.441 -18.564 1.00 91.31 250 ILE A C 1
ATOM 1977 O O . ILE A 1 250 ? 3.538 -6.386 -18.890 1.00 91.31 250 ILE A O 1
ATOM 1981 N N . TRP A 1 251 ? 5.384 -7.579 -18.414 1.00 89.62 251 TRP A N 1
ATOM 1982 C CA . TRP A 1 251 ? 4.804 -8.899 -18.578 1.00 89.62 251 TRP A CA 1
ATOM 1983 C C . TRP A 1 251 ? 4.624 -9.563 -17.211 1.00 89.62 251 TRP A C 1
ATOM 1985 O O . TRP A 1 251 ? 5.567 -9.640 -16.421 1.00 89.62 251 TRP A O 1
ATOM 1995 N N . GLY A 1 252 ? 3.403 -10.013 -16.923 1.00 82.94 252 GLY A N 1
ATOM 1996 C CA . GLY A 1 252 ? 3.059 -10.716 -15.691 1.00 82.94 252 GLY A CA 1
ATOM 1997 C C . GLY A 1 252 ? 3.055 -12.231 -15.888 1.00 82.94 252 GLY A C 1
ATOM 1998 O O . GLY A 1 252 ? 2.286 -12.729 -16.709 1.00 82.94 252 GLY A O 1
ATOM 1999 N N . ASP A 1 253 ? 3.851 -12.967 -15.112 1.00 71.31 253 ASP A N 1
ATOM 2000 C CA . ASP A 1 253 ? 3.732 -14.421 -15.017 1.00 71.31 253 ASP A CA 1
ATOM 2001 C C . ASP A 1 253 ? 2.529 -14.794 -14.142 1.00 71.31 253 ASP A C 1
ATOM 2003 O O . ASP A 1 253 ? 2.596 -14.879 -12.908 1.00 71.31 253 ASP A O 1
ATOM 2007 N N . VAL A 1 254 ? 1.402 -14.990 -14.820 1.00 61.75 254 VAL A N 1
ATOM 2008 C CA . VAL A 1 254 ? 0.117 -15.384 -14.233 1.00 61.75 254 VAL A CA 1
ATOM 2009 C C . VAL A 1 254 ? -0.124 -16.894 -14.309 1.00 61.75 254 VAL A C 1
ATOM 2011 O O . VAL A 1 254 ? -1.190 -17.360 -13.919 1.00 61.75 254 VAL A O 1
ATOM 2014 N N . SER A 1 255 ? 0.860 -17.675 -14.773 1.00 51.44 255 SER A N 1
ATOM 2015 C CA . SER A 1 255 ? 0.693 -19.098 -15.104 1.00 51.44 255 SER A CA 1
ATOM 2016 C C . SER A 1 255 ? 0.314 -19.994 -13.923 1.00 51.44 255 SER A C 1
ATOM 2018 O O . SER A 1 255 ? -0.226 -21.076 -14.138 1.00 51.44 255 SER A O 1
ATOM 2020 N N . SER A 1 256 ? 0.542 -19.555 -12.680 1.00 51.56 256 SER A N 1
ATOM 2021 C CA . SER A 1 256 ? 0.111 -20.320 -11.508 1.00 51.56 256 SER A CA 1
ATOM 2022 C C . SER A 1 256 ? -1.343 -20.077 -11.103 1.00 51.56 256 SER A C 1
ATOM 2024 O O . SER A 1 256 ? -1.822 -20.866 -10.305 1.00 51.56 256 SER A O 1
ATOM 2026 N N . GLY A 1 257 ? -2.012 -19.010 -11.572 1.00 41.97 257 GLY A N 1
ATOM 2027 C CA . GLY A 1 257 ? -3.426 -18.670 -11.297 1.00 41.97 257 GLY A CA 1
ATOM 2028 C C . GLY A 1 257 ? -3.832 -18.440 -9.828 1.00 41.97 257 GLY A C 1
ATOM 2029 O O . GLY A 1 257 ? -4.791 -17.731 -9.557 1.00 41.97 257 GLY A O 1
ATOM 2030 N N . GLU A 1 258 ? -3.101 -18.999 -8.867 1.00 45.31 258 GLU A N 1
ATOM 2031 C CA . GLU A 1 258 ? -3.471 -19.024 -7.460 1.00 45.31 258 GLU A CA 1
ATOM 2032 C C . GLU A 1 258 ? -3.161 -17.684 -6.783 1.00 45.31 258 GLU A C 1
ATOM 2034 O O . GLU A 1 258 ? -2.000 -17.325 -6.562 1.00 45.31 258 GLU A O 1
ATOM 2039 N N . LEU A 1 259 ? -4.233 -16.975 -6.428 1.00 41.00 259 LEU A N 1
ATOM 2040 C CA . LEU A 1 259 ? -4.287 -16.157 -5.221 1.00 41.00 259 LEU A CA 1
ATOM 2041 C C . LEU A 1 259 ? -4.285 -17.147 -4.047 1.00 41.00 259 LEU A C 1
ATOM 2043 O O . LEU A 1 259 ? -5.278 -17.850 -3.853 1.00 41.00 259 LEU A O 1
ATOM 2047 N N . LYS A 1 260 ? -3.161 -17.291 -3.341 1.00 37.06 260 LYS A N 1
ATOM 2048 C CA . LYS A 1 260 ? -3.152 -18.016 -2.063 1.00 37.06 260 LYS A CA 1
ATOM 2049 C C . LYS A 1 260 ? -3.491 -17.072 -0.928 1.00 37.06 260 LYS A C 1
ATOM 2051 O O . LYS A 1 260 ? -3.091 -15.897 -1.032 1.00 37.06 260 LYS A O 1
#

Mean predicted aligned error: 7.6 Å

Foldseek 3Di:
DAWDDKDWACDDPNDGFAAQWTKIKTKDKDWAPDPVLAKDKDQFQQFFKWKQFPLAATWTFDLSLQSDPFRQDHNPGRMHIHGGRHMGIGMTMTTGGPPDTQWMWMKGADPPPGIDIGTDHDDDDPQQPPLVPFDQDDDQFLCQQKDKDWPDKDWAQDQDPDGDDPQKIKIKTKMKMWGRHNGWFWDACQVWKWKWFQDPVGTDTFTFDPSLSNHVQRPHGTGTGHRGMIHMHMTITMDGNVRPPTDIDIGTPRVVRDPD

Secondary structure (DSSP, 8-state):
-EEEEEEEES-BTTBPPSSSEEEEEEEEEEE---TT---EEE--HHHHEEEEETTS-EEEB-GGGGGSSSBSS-TT---EEE-TT-EEEEEEEEEEE-SPPS-EEEEE--TTT--EEEEEESPPPTTS--GGGSB-SPPSSHHHHEEEEEEEEEEESEETTEEPPTTEEEEEEEEEEEE-BSS-EEE-HHHHEEEEEEETTEEEEEEBPGGGGGSTTB--S-EEEPTT-EEEEEEEEEEEGGGTTS-EEEEE--TT----

Radius of gyration: 20.21 Å; Cα contacts (8 Å, |Δi|>4): 602; chains: 1; bounding box: 55×38×59 Å

pLDDT: mean 86.84, std 10.95, range [37.06, 97.5]

Nearest PDB structures (foldseek):
  4eae-assembly1_A  TM=6.820E-01  e=1.144E-01  Listeria monocytogenes EGD-e
  4eae-assembly1_B  TM=6.622E-01  e=1.422E-01  Listeria monocytogenes EGD-e
  4o65-assembly1_A  TM=5.540E-01  e=2.402E+00  Candidatus Nitrosocaldus yellowstonensis
  5jpn-assembly1_B  TM=3.391E-01  e=9.870E+00  Homo sapiens
  7sbd-assembly1_H  TM=1.894E-01  e=7.521E+00  Mus musculus

Sequence (260 aa):
MHIKELYFFSKMKGLEPPGEKQYMAVTMEIENITSKKIPYLIPSIHNHFYMTINNEGSYPASDATWITEKPLSVPGESEILIPAGEKVTGTLVFLVSKDPLTQASFHFYDLVYGHIQLPIVGKIGEHLLEVNSLTTVTPVDITDAFSMSVTGYSDLDRVDRYTTPENTLFRVVETKFDSKVQALLDIHPAQRFYYRINTPEGPLLTKLSDVTALIPFGFMSPVMLAPASANRARFVYQISNQLKEAPAEIWGDVSSGELK

Solvent-accessible surface area (backbone atoms only — not comparable to full-atom values): 14327 Å² total; per-residue (Å²): 115,46,81,77,47,76,48,77,36,73,56,58,99,85,42,70,49,76,60,65,34,20,41,35,41,40,33,33,39,42,59,34,79,59,91,82,62,52,66,44,73,46,81,33,43,52,79,27,32,32,38,32,45,66,75,46,25,67,29,39,38,38,78,70,16,47,77,46,98,50,32,53,32,56,72,96,43,52,38,36,81,28,49,50,72,32,73,46,70,23,27,44,20,28,67,39,74,64,64,87,86,70,24,30,27,43,36,39,58,39,94,86,85,51,66,48,79,43,61,76,35,66,64,69,60,92,62,62,48,64,46,88,77,38,52,84,68,81,62,79,45,59,70,66,38,37,50,76,45,81,77,49,69,49,80,34,63,56,57,94,94,48,66,53,61,91,72,35,29,35,38,39,38,34,29,43,38,32,35,49,26,60,48,72,46,69,46,48,37,62,80,29,43,28,39,35,35,56,48,100,94,44,72,46,77,37,62,56,35,77,68,17,64,59,43,76,49,32,54,32,67,73,45,73,40,52,47,19,30,44,26,48,35,24,43,27,33,71,43,48,59,89,52,68,85,44,60,65,47,83,41,69,67,60,89,77,39,71,80,120